Protein AF-A0A850AXQ3-F1 (afdb_monomer_lite)

Sequence (345 aa):
MIRFTFLHTGETAIAMLRENEAPETCRAITAALPVASVCHHASYSGSEGVVILPELVCVPPENATAEVRPGDVGYTWFAAGSAYGVVQAFSEICWFYDQDARPSMHEGPAPVSLFARFTGDTEAFFRRSRAMRRSGVTCLLAESASDERDAVVVPYYDPANEAPITAHEVVTGDGAVRLAPDAATGGCRLLRRRYPNGSWFLSGEVVGGGWTIGSADLALVEDGLAAVLSVGGTNELVVSFSHDGGATWSSARPTGLRGTKPSLLALGNGVVALAYDDESGLSFACGSSVTDLRPIHPFANATIHGLAHPILLSLGPNRLCCAAHAVGARTPDTLLIIPLPTGRA

Foldseek 3Di:
DKWKAQVQQGAIWDKDFPCVFCVVVLVQVQVLPFFKAKKFQDPPFPLKIKGWRPDADDDPATQWDQQDAAFWKFKDWDPQPRAPPRNHTTIMIMHGHHNSGGCADPVGGDITRRTIGTDDDCPRVSVVSVCSVVVGMGMMTMHDPPDDDFADFHWDDDPLDPDTHGAGWGQDPVRDIDDDDDPPDLAWHWDWDADPQGWIWTATFGDDDPDTQDRQKIWTDDPNWIKIWGQDPQQFIWIWIDPRSPPDIDPTDTLVDGATQKTWIDLPQQKIKIWGQDPQGIWIWIDSHSNGTDTDPQDPPDRDPAFPHWYWDDPHNFWIWIWTDRPPDPDDIDIDIGGHPPDDD

Secondary structure (DSSP, 8-state):
-EEEEETTT--EEEEEE-TTTSHHHHHHHHHH-SEEEEEEE-SSSSSEEEEE-SS------SSEES---TTEEEEEEE-TTSSTT--S-EEEEEEE-STT---EETTEE--EEEEEEEES--HHHHHHHHHHHHH-EEEEEEEE-SSS-PPPP--B--TTSSS-B----EE-TTS-EE-PPPSS----EEEEEE-TTS-EEEEEEEE-SS-EE-TT-EEEEETTEEEEEEE-TTSEEEEEEBSSSSSSBPPPEEEEEE-EEEEEEE-STT-EEEEEEETTEEEEEEESSTTS-EEE---TT-----EEEEEEEE-STTEEEEEEEETT-SS--EEEEEEPP----

pLDDT: mean 74.91, std 23.9, range [25.7, 98.88]

Structure (mmCIF, N/CA/C/O backbone):
data_AF-A0A850AXQ3-F1
#
_entry.id   AF-A0A850AXQ3-F1
#
loop_
_atom_site.group_PDB
_atom_site.id
_atom_site.type_symbol
_atom_site.label_atom_id
_atom_site.label_alt_id
_atom_site.label_comp_id
_atom_site.label_asym_id
_atom_site.label_entity_id
_atom_site.label_seq_id
_atom_site.pdbx_PDB_ins_code
_atom_site.Cartn_x
_atom_site.Cartn_y
_atom_site.Cartn_z
_atom_site.occupancy
_atom_site.B_iso_or_equiv
_atom_site.auth_seq_id
_atom_site.auth_comp_id
_atom_site.auth_asym_id
_atom_site.auth_atom_id
_atom_site.pdbx_PDB_model_num
ATOM 1 N N . MET A 1 1 ? -2.729 -14.534 -8.817 1.00 95.75 1 MET A N 1
ATOM 2 C CA . MET A 1 1 ? -3.469 -13.247 -8.794 1.00 95.75 1 MET A CA 1
ATOM 3 C C . MET A 1 1 ? -3.068 -12.494 -7.542 1.00 95.75 1 MET A C 1
ATOM 5 O O . MET A 1 1 ? -2.801 -13.153 -6.544 1.00 95.75 1 MET A O 1
ATOM 9 N N . ILE A 1 2 ? -3.051 -11.165 -7.576 1.00 97.38 2 ILE A N 1
ATOM 10 C CA . ILE A 1 2 ? -2.737 -10.326 -6.410 1.00 97.38 2 ILE A CA 1
ATOM 11 C C . ILE A 1 2 ? -3.956 -9.469 -6.074 1.00 97.38 2 ILE A C 1
ATOM 13 O O . ILE A 1 2 ? -4.546 -8.868 -6.972 1.00 97.38 2 ILE A O 1
ATOM 17 N N . ARG A 1 3 ? -4.334 -9.396 -4.798 1.00 97.69 3 ARG A N 1
ATOM 18 C CA . ARG A 1 3 ? -5.312 -8.433 -4.288 1.00 97.69 3 ARG A CA 1
ATOM 19 C C . ARG A 1 3 ? -4.578 -7.247 -3.687 1.00 97.69 3 ARG A C 1
ATOM 21 O O . ARG A 1 3 ? -3.703 -7.428 -2.851 1.00 97.69 3 ARG A O 1
ATOM 28 N N . PHE A 1 4 ? -4.979 -6.052 -4.093 1.00 98.12 4 PHE A N 1
ATOM 29 C CA . PHE A 1 4 ? -4.540 -4.792 -3.515 1.00 98.12 4 PHE A CA 1
ATOM 30 C C . PHE A 1 4 ? -5.685 -4.208 -2.697 1.00 98.12 4 PHE A C 1
ATOM 32 O O . PHE A 1 4 ? -6.800 -4.119 -3.206 1.00 98.12 4 PHE A O 1
ATOM 39 N N . THR A 1 5 ? -5.416 -3.807 -1.458 1.00 97.19 5 THR A N 1
ATOM 40 C CA . THR A 1 5 ? -6.412 -3.299 -0.508 1.00 97.19 5 THR A CA 1
ATOM 41 C C . THR A 1 5 ? -5.891 -2.039 0.164 1.00 97.19 5 THR A C 1
ATOM 43 O O . THR A 1 5 ? -4.858 -2.077 0.834 1.00 97.19 5 THR A O 1
ATOM 46 N N . PHE A 1 6 ? -6.614 -0.925 0.054 1.00 95.88 6 PHE A N 1
ATOM 47 C CA . PHE A 1 6 ? -6.345 0.238 0.899 1.00 95.88 6 PHE A CA 1
ATOM 48 C C . PHE A 1 6 ? -6.802 -0.058 2.321 1.00 95.88 6 PHE A C 1
ATOM 50 O O . PHE A 1 6 ? -7.995 -0.122 2.601 1.00 95.88 6 PHE A O 1
ATOM 57 N N . LEU A 1 7 ? -5.858 -0.227 3.240 1.00 90.62 7 LEU A N 1
ATOM 58 C CA . LEU A 1 7 ? -6.134 -0.762 4.576 1.00 90.62 7 LEU A CA 1
ATOM 59 C C . LEU A 1 7 ? -7.051 0.127 5.418 1.00 90.62 7 LEU A C 1
ATOM 61 O O . LEU A 1 7 ? -7.784 -0.360 6.273 1.00 90.62 7 LEU A O 1
ATOM 65 N N . HIS A 1 8 ? -7.023 1.439 5.183 1.00 85.62 8 HIS A N 1
ATOM 66 C CA . HIS A 1 8 ? -7.852 2.364 5.945 1.00 85.62 8 HIS A CA 1
ATOM 67 C C . HIS A 1 8 ? -9.326 2.334 5.521 1.00 85.62 8 HIS A C 1
ATOM 69 O O . HIS A 1 8 ? -10.209 2.468 6.365 1.00 85.62 8 HIS A O 1
ATOM 75 N N . THR A 1 9 ? -9.578 2.200 4.224 1.00 86.38 9 THR A N 1
ATOM 76 C CA . THR A 1 9 ? -10.884 2.466 3.610 1.00 86.38 9 THR A CA 1
ATOM 77 C C . THR A 1 9 ? -11.514 1.220 2.982 1.00 86.38 9 THR A C 1
ATOM 79 O O . THR A 1 9 ? -12.714 1.197 2.723 1.00 86.38 9 THR A O 1
ATOM 82 N N . GLY A 1 10 ? -10.740 0.146 2.825 1.00 91.94 10 GLY A N 1
ATOM 83 C CA . GLY A 1 10 ? -11.202 -1.171 2.406 1.00 91.94 10 GLY A CA 1
ATOM 84 C C . GLY A 1 10 ? -11.454 -1.320 0.908 1.00 91.94 10 GLY A C 1
ATOM 85 O O . GLY A 1 10 ? -11.879 -2.396 0.492 1.00 91.94 10 GLY A O 1
ATOM 86 N N . GLU A 1 11 ? -11.216 -0.301 0.073 1.00 97.00 11 GLU A N 1
ATOM 87 C CA . GLU A 1 11 ? -11.329 -0.471 -1.376 1.00 97.00 11 GLU A CA 1
ATOM 88 C C . GLU A 1 11 ? -10.260 -1.438 -1.877 1.00 97.00 11 GLU A C 1
ATOM 90 O O . GLU A 1 11 ? -9.085 -1.344 -1.508 1.00 97.00 11 GLU A O 1
ATOM 95 N N . THR A 1 12 ? -10.688 -2.351 -2.747 1.00 97.69 12 THR A N 1
ATOM 96 C CA . THR A 1 12 ? -9.850 -3.427 -3.267 1.00 97.69 12 THR A CA 1
ATOM 97 C C . THR A 1 12 ? -9.843 -3.463 -4.786 1.00 97.69 12 THR A C 1
ATOM 99 O O . THR A 1 12 ? -10.794 -3.018 -5.430 1.00 97.69 12 THR A O 1
ATOM 102 N N . ALA A 1 13 ? -8.772 -4.009 -5.353 1.00 98.06 13 ALA A N 1
ATOM 103 C CA . ALA A 1 13 ? -8.682 -4.370 -6.761 1.00 98.06 13 ALA A CA 1
ATOM 104 C C . ALA A 1 13 ? -7.868 -5.661 -6.932 1.00 98.06 13 ALA A C 1
ATOM 106 O O . ALA A 1 13 ? -6.960 -5.944 -6.148 1.00 98.06 13 ALA A O 1
ATOM 107 N N . ILE A 1 14 ? -8.192 -6.448 -7.960 1.00 98.00 14 ILE A N 1
ATOM 108 C CA . ILE A 1 14 ? -7.518 -7.718 -8.267 1.00 98.00 14 ILE A CA 1
ATOM 109 C C . ILE A 1 14 ? -6.680 -7.561 -9.528 1.00 98.00 14 ILE A C 1
ATOM 111 O O . ILE A 1 14 ? -7.198 -7.160 -10.571 1.00 98.00 14 ILE A O 1
ATOM 115 N N . ALA A 1 15 ? -5.402 -7.911 -9.444 1.00 98.38 15 ALA A N 1
ATOM 116 C CA . ALA A 1 15 ? -4.482 -7.941 -10.567 1.00 98.38 15 ALA A CA 1
ATOM 117 C C . ALA A 1 15 ? -4.156 -9.378 -10.998 1.00 98.38 15 ALA A C 1
ATOM 119 O O . ALA A 1 15 ? -3.794 -10.243 -10.190 1.00 98.38 15 ALA A O 1
ATOM 120 N N . MET A 1 16 ? -4.259 -9.621 -12.302 1.00 98.31 16 MET A N 1
ATOM 121 C CA . MET A 1 16 ? -3.806 -10.845 -12.953 1.00 98.31 16 MET A CA 1
ATOM 122 C C . MET A 1 16 ? -2.318 -10.729 -13.265 1.00 98.31 16 MET A C 1
ATOM 124 O O . MET A 1 16 ? -1.894 -9.743 -13.867 1.00 98.31 16 MET A O 1
ATOM 128 N N . LEU A 1 17 ? -1.542 -11.737 -12.867 1.00 98.44 17 LEU A N 1
ATOM 129 C CA . LEU A 1 17 ? -0.116 -11.821 -13.178 1.00 98.44 17 LEU A CA 1
ATOM 130 C C . LEU A 1 17 ? 0.086 -12.081 -14.676 1.00 98.44 17 LEU A C 1
ATOM 132 O O . LEU A 1 17 ? -0.670 -12.835 -15.290 1.00 98.44 17 LEU A O 1
ATOM 136 N N . ARG A 1 18 ? 1.127 -11.484 -15.252 1.00 98.38 18 ARG A N 1
ATOM 137 C CA . ARG A 1 18 ? 1.573 -11.687 -16.634 1.00 98.38 18 ARG A CA 1
ATOM 138 C C . ARG A 1 18 ? 2.752 -12.658 -16.663 1.00 98.38 18 ARG A C 1
ATOM 140 O O . ARG A 1 18 ? 3.831 -12.329 -17.143 1.00 98.38 18 ARG A O 1
ATOM 147 N N . GLU A 1 19 ? 2.539 -13.866 -16.150 1.00 98.12 19 GLU A N 1
ATOM 148 C CA . GLU A 1 19 ? 3.597 -14.874 -15.952 1.00 98.12 19 GLU A CA 1
ATOM 149 C C . GLU A 1 19 ? 4.316 -15.263 -17.254 1.00 98.12 19 GLU A C 1
ATOM 151 O O . GLU A 1 19 ? 5.478 -15.641 -17.225 1.00 98.12 19 GLU A O 1
ATOM 156 N N . ASN A 1 20 ? 3.655 -15.114 -18.406 1.00 98.38 20 ASN A N 1
ATOM 157 C CA . ASN A 1 20 ? 4.264 -15.359 -19.716 1.00 98.38 20 ASN A CA 1
ATOM 158 C C . ASN A 1 20 ? 5.153 -14.203 -20.211 1.00 98.38 20 ASN A C 1
ATOM 160 O O . ASN A 1 20 ? 5.987 -14.418 -21.085 1.00 98.38 20 ASN A O 1
ATOM 164 N N . GLU A 1 21 ? 4.942 -12.980 -19.716 1.00 98.56 21 GLU A N 1
ATOM 165 C CA . GLU A 1 21 ? 5.647 -11.771 -20.172 1.00 98.56 21 GLU A CA 1
ATOM 166 C C . GLU A 1 21 ? 6.772 -11.358 -19.212 1.00 98.56 21 GLU A C 1
ATOM 168 O O . GLU A 1 21 ? 7.796 -10.850 -19.663 1.00 98.56 21 GLU A O 1
ATOM 173 N N . ALA A 1 22 ? 6.588 -11.576 -17.905 1.00 98.62 22 ALA A N 1
ATOM 174 C CA . ALA A 1 22 ? 7.552 -11.229 -16.859 1.00 98.62 22 ALA A CA 1
ATOM 175 C C . ALA A 1 22 ? 7.626 -12.327 -15.773 1.00 98.62 22 ALA A C 1
ATOM 177 O O . ALA A 1 22 ? 7.220 -12.093 -14.627 1.00 98.62 22 ALA A O 1
ATOM 178 N N . PRO A 1 23 ? 8.049 -13.557 -16.127 1.00 98.56 23 PRO A N 1
ATOM 179 C CA . PRO A 1 23 ? 8.026 -14.712 -15.228 1.00 98.56 23 PRO A CA 1
ATOM 180 C C . PRO A 1 23 ? 8.879 -14.521 -13.972 1.00 98.56 23 PRO A C 1
ATOM 182 O O . PRO A 1 23 ? 8.423 -14.848 -12.873 1.00 98.56 23 PRO A O 1
ATOM 185 N N . GLU A 1 24 ? 10.092 -13.982 -14.100 1.00 98.56 24 GLU A N 1
ATOM 186 C CA . GLU A 1 24 ? 11.006 -13.820 -12.965 1.00 98.56 24 GLU A CA 1
ATOM 187 C C . GLU A 1 24 ? 10.508 -12.743 -12.001 1.00 98.56 24 GLU A C 1
ATOM 189 O O . GLU A 1 24 ? 10.540 -12.924 -10.782 1.00 98.56 24 GLU A O 1
ATOM 194 N N . THR A 1 25 ? 9.950 -11.665 -12.545 1.00 98.75 25 THR A N 1
ATOM 195 C CA . THR A 1 25 ? 9.312 -10.590 -11.788 1.00 98.75 25 THR A CA 1
ATOM 196 C C . THR A 1 25 ? 8.079 -11.113 -11.057 1.00 98.75 25 THR A C 1
ATOM 198 O O . THR A 1 25 ? 7.947 -10.906 -9.851 1.00 98.75 25 THR A O 1
ATOM 201 N N . CYS A 1 26 ? 7.200 -11.860 -11.738 1.00 98.62 26 CYS A N 1
ATOM 202 C CA . CYS A 1 26 ? 6.020 -12.466 -11.114 1.00 98.62 26 CYS A CA 1
ATOM 203 C C . CYS A 1 26 ? 6.407 -13.411 -9.972 1.00 98.62 26 CYS A C 1
ATOM 205 O O . CYS A 1 26 ? 5.803 -13.359 -8.897 1.00 98.62 26 CYS A O 1
ATOM 207 N N . ARG A 1 27 ? 7.426 -14.250 -10.187 1.00 98.31 27 ARG A N 1
ATOM 208 C CA . ARG A 1 27 ? 7.950 -15.191 -9.192 1.00 98.31 27 ARG A CA 1
ATOM 209 C C . ARG A 1 27 ? 8.501 -14.464 -7.968 1.00 98.31 27 ARG A C 1
ATOM 211 O O . ARG A 1 27 ? 8.139 -14.818 -6.848 1.00 98.31 27 ARG A O 1
ATOM 218 N N . ALA A 1 28 ? 9.335 -13.447 -8.173 1.00 98.38 28 ALA A N 1
ATOM 219 C CA . ALA A 1 28 ? 9.941 -12.679 -7.090 1.00 98.38 28 ALA A CA 1
ATOM 220 C C . ALA A 1 28 ? 8.904 -11.891 -6.283 1.00 98.38 28 ALA A C 1
ATOM 222 O O . ALA A 1 28 ? 8.914 -11.959 -5.057 1.00 98.38 28 ALA A O 1
ATOM 223 N N . ILE A 1 29 ? 7.970 -11.206 -6.953 1.00 98.19 29 ILE A N 1
ATOM 224 C CA . ILE A 1 29 ? 6.903 -10.477 -6.263 1.00 98.19 29 ILE A CA 1
ATOM 225 C C . ILE A 1 29 ? 6.010 -11.434 -5.490 1.00 98.19 29 ILE A C 1
ATOM 227 O O . ILE A 1 29 ? 5.765 -11.198 -4.316 1.00 98.19 29 ILE A O 1
ATOM 231 N N . THR A 1 30 ? 5.572 -12.538 -6.096 1.00 97.31 30 THR A N 1
ATOM 232 C CA . THR A 1 30 ? 4.719 -13.517 -5.404 1.00 97.31 30 THR A CA 1
ATOM 233 C C . THR A 1 30 ? 5.406 -14.092 -4.165 1.00 97.31 30 THR A C 1
ATOM 235 O O . THR A 1 30 ? 4.746 -14.274 -3.149 1.00 97.31 30 THR A O 1
ATOM 238 N N . ALA A 1 31 ? 6.721 -14.324 -4.221 1.00 96.44 31 ALA A N 1
ATOM 239 C CA . ALA A 1 31 ? 7.501 -14.784 -3.073 1.00 96.44 31 ALA A CA 1
ATOM 240 C C . ALA A 1 31 ? 7.645 -13.730 -1.960 1.00 96.44 31 ALA A C 1
ATOM 242 O O . ALA A 1 31 ? 7.844 -14.103 -0.809 1.00 96.44 31 ALA A O 1
ATOM 243 N N . ALA A 1 32 ? 7.544 -12.440 -2.293 1.00 96.31 32 ALA A N 1
ATOM 244 C CA . ALA A 1 32 ? 7.581 -11.345 -1.326 1.00 96.31 32 ALA A CA 1
ATOM 245 C C . ALA A 1 32 ? 6.214 -11.065 -0.675 1.00 96.31 32 ALA A C 1
ATOM 247 O O . ALA A 1 32 ? 6.153 -10.351 0.321 1.00 96.31 32 ALA A O 1
ATOM 248 N N . LEU A 1 33 ? 5.112 -11.585 -1.231 1.00 95.50 33 LEU A N 1
ATOM 249 C CA . LEU A 1 33 ? 3.774 -11.395 -0.668 1.00 95.50 33 LEU A CA 1
ATOM 250 C C . LEU A 1 33 ? 3.549 -12.272 0.582 1.00 95.50 33 LEU A C 1
ATOM 252 O O . LEU A 1 33 ? 4.050 -13.395 0.636 1.00 95.50 33 LEU A O 1
ATOM 256 N N . PRO A 1 34 ? 2.713 -11.821 1.539 1.00 96.00 34 PRO A N 1
ATOM 257 C CA . PRO A 1 34 ? 1.976 -10.554 1.547 1.00 96.00 34 PRO A CA 1
ATOM 258 C C . PRO A 1 34 ? 2.851 -9.352 1.935 1.00 96.00 34 PRO A C 1
ATOM 260 O O . PRO A 1 34 ? 3.748 -9.458 2.764 1.00 96.00 34 PRO A O 1
ATOM 263 N N . VAL A 1 35 ? 2.536 -8.183 1.376 1.00 93.88 35 VAL A N 1
ATOM 264 C CA . VAL A 1 35 ? 3.216 -6.918 1.679 1.00 93.88 35 VAL A CA 1
ATOM 265 C C . VAL A 1 35 ? 2.200 -5.887 2.127 1.00 93.88 35 VAL A C 1
ATOM 267 O O . VAL A 1 35 ? 1.319 -5.499 1.363 1.00 93.88 35 VAL A O 1
ATOM 270 N N . ALA A 1 36 ? 2.367 -5.392 3.347 1.00 92.00 36 ALA A N 1
ATOM 271 C CA . ALA A 1 36 ? 1.662 -4.225 3.840 1.00 92.00 36 ALA A CA 1
ATOM 272 C C . ALA A 1 36 ? 2.666 -3.103 4.106 1.00 92.00 36 ALA A C 1
ATOM 274 O O . ALA A 1 36 ? 3.628 -3.290 4.846 1.00 92.00 36 ALA A O 1
ATOM 275 N N . SER A 1 37 ? 2.469 -1.952 3.469 1.00 93.75 37 SER A N 1
ATOM 276 C CA . SER A 1 37 ? 3.398 -0.824 3.559 1.00 93.75 37 SER A CA 1
ATOM 277 C C . SER A 1 37 ? 2.685 0.492 3.249 1.00 93.75 37 SER A C 1
ATOM 279 O O . SER A 1 37 ? 1.514 0.524 2.844 1.00 93.75 37 SER A O 1
ATOM 281 N N . VAL A 1 38 ? 3.393 1.594 3.466 1.00 91.19 38 VAL A N 1
ATOM 282 C CA . VAL A 1 38 ? 2.946 2.912 3.027 1.00 91.19 38 VAL A CA 1
ATOM 283 C C . VAL A 1 38 ? 3.017 2.962 1.517 1.00 91.19 38 VAL A C 1
ATOM 285 O O . VAL A 1 38 ? 4.012 2.573 0.905 1.00 91.19 38 VAL A O 1
ATOM 288 N N . CYS A 1 39 ? 1.957 3.478 0.916 1.00 94.88 39 CYS A N 1
ATOM 289 C CA . CYS A 1 39 ? 1.956 3.824 -0.482 1.00 94.88 39 CYS A CA 1
ATOM 290 C C . CYS A 1 39 ? 1.855 5.334 -0.685 1.00 94.88 39 CYS A C 1
ATOM 292 O O . CYS A 1 39 ? 1.146 6.045 0.040 1.00 94.88 39 CYS A O 1
ATOM 294 N N . HIS A 1 40 ? 2.540 5.799 -1.720 1.00 95.00 40 HIS A N 1
ATOM 295 C CA . HIS A 1 40 ? 2.675 7.197 -2.089 1.00 95.00 40 HIS A CA 1
ATOM 296 C C . HIS A 1 40 ? 2.053 7.432 -3.459 1.00 95.00 40 HIS A C 1
ATOM 298 O O . HIS A 1 40 ? 1.953 6.527 -4.289 1.00 95.00 40 HIS A O 1
ATOM 304 N N . HIS A 1 41 ? 1.643 8.668 -3.705 1.00 96.94 41 HIS A N 1
ATOM 305 C CA . HIS A 1 41 ? 1.413 9.129 -5.064 1.00 96.94 41 HIS A CA 1
ATOM 306 C C . HIS A 1 41 ? 2.746 9.569 -5.684 1.00 96.94 41 HIS A C 1
ATOM 308 O O . HIS A 1 41 ? 3.443 10.392 -5.088 1.00 96.94 41 HIS A O 1
ATOM 314 N N . ALA A 1 42 ? 3.092 9.078 -6.876 1.00 95.31 42 ALA A N 1
ATOM 315 C CA . ALA A 1 42 ? 4.341 9.467 -7.530 1.00 95.31 42 ALA A CA 1
ATOM 316 C C . ALA A 1 42 ? 4.297 10.929 -8.004 1.00 95.31 42 ALA A C 1
ATOM 318 O O . ALA A 1 42 ? 3.324 11.375 -8.615 1.00 95.31 42 ALA A O 1
ATOM 319 N N . SER A 1 43 ? 5.358 11.695 -7.746 1.00 93.81 43 SER A N 1
ATOM 320 C CA . SER A 1 43 ? 5.399 13.127 -8.085 1.00 93.81 43 SER A CA 1
ATOM 321 C C . SER A 1 43 ? 5.674 13.399 -9.566 1.00 93.81 43 SER A C 1
ATOM 323 O O . SER A 1 43 ? 5.220 14.414 -10.091 1.00 93.81 43 SER A O 1
ATOM 325 N N . TYR A 1 44 ? 6.416 12.514 -10.237 1.00 95.12 44 TYR A N 1
ATOM 326 C CA . TYR A 1 44 ? 6.895 12.731 -11.608 1.00 95.12 44 TYR A CA 1
ATOM 327 C C . TYR A 1 44 ? 6.105 11.957 -12.669 1.00 95.12 44 TYR A C 1
ATOM 329 O O . TYR A 1 44 ? 6.121 12.342 -13.835 1.00 95.12 44 TYR A O 1
ATOM 337 N N . SER A 1 45 ? 5.388 10.903 -12.277 1.00 97.12 45 SER A N 1
ATOM 338 C CA . SER A 1 45 ? 4.826 9.930 -13.221 1.00 97.12 45 SER A CA 1
ATOM 339 C C . SER A 1 45 ? 3.339 10.102 -13.538 1.00 97.12 45 SER A C 1
ATOM 341 O O . SER A 1 45 ? 2.741 9.213 -14.141 1.00 97.12 45 SER A O 1
ATOM 343 N N . GLY A 1 46 ? 2.703 11.203 -13.128 1.00 96.56 46 GLY A N 1
ATOM 344 C CA . GLY A 1 46 ? 1.276 11.433 -13.389 1.00 96.56 46 GLY A CA 1
ATOM 345 C C . GLY A 1 46 ? 0.368 10.575 -12.502 1.00 96.56 46 GLY A C 1
ATOM 346 O O . GLY A 1 46 ? 0.415 10.687 -11.281 1.00 96.56 46 GLY A O 1
ATOM 347 N N . SER A 1 47 ? -0.537 9.779 -13.078 1.00 97.88 47 SER A N 1
ATOM 348 C CA . SER A 1 47 ? -1.481 8.927 -12.325 1.00 97.88 47 SER A CA 1
ATOM 349 C C . SER A 1 47 ? -0.879 7.590 -11.891 1.00 97.88 47 SER A C 1
ATOM 351 O O . SER A 1 47 ? -1.332 6.524 -12.318 1.00 97.88 47 SER A O 1
ATOM 353 N N . GLU A 1 48 ? 0.126 7.655 -11.020 1.00 98.31 48 GLU A N 1
ATOM 354 C CA . GLU A 1 48 ? 0.819 6.492 -10.462 1.00 98.31 48 GLU A CA 1
ATOM 355 C C . GLU A 1 48 ? 0.715 6.467 -8.930 1.00 98.31 48 GLU A C 1
ATOM 357 O O . GLU A 1 48 ? 0.957 7.468 -8.246 1.00 98.31 48 GLU A O 1
ATOM 362 N N . GLY A 1 49 ? 0.336 5.310 -8.391 1.00 97.88 49 GLY A N 1
ATOM 363 C CA . GLY A 1 49 ? 0.549 4.975 -6.987 1.00 97.88 49 GLY A CA 1
ATOM 364 C C . GLY A 1 49 ? 1.715 4.002 -6.860 1.00 97.88 49 GLY A C 1
ATOM 365 O O . GLY A 1 49 ? 1.895 3.154 -7.732 1.00 97.88 49 GLY A O 1
ATOM 366 N N . VAL A 1 50 ? 2.496 4.123 -5.790 1.00 97.69 50 VAL A N 1
ATOM 367 C CA . VAL A 1 50 ? 3.655 3.260 -5.522 1.00 97.69 50 VAL A CA 1
ATOM 368 C C . VAL A 1 50 ? 3.595 2.735 -4.101 1.00 97.69 50 VAL A C 1
ATOM 370 O O . VAL A 1 50 ? 3.211 3.468 -3.192 1.00 97.69 50 VAL A O 1
ATOM 373 N N . VAL A 1 51 ? 3.985 1.485 -3.892 1.00 97.25 51 VAL A N 1
ATOM 374 C CA . VAL A 1 51 ? 4.246 0.915 -2.570 1.00 97.25 51 VAL A CA 1
ATOM 375 C C . VAL A 1 51 ? 5.687 0.421 -2.532 1.00 97.25 51 VAL A C 1
ATOM 377 O O . VAL A 1 51 ? 6.090 -0.404 -3.354 1.00 97.25 51 VAL A O 1
ATOM 380 N N . ILE A 1 52 ? 6.464 0.940 -1.583 1.00 96.00 52 ILE A N 1
ATOM 381 C CA . ILE A 1 52 ? 7.846 0.506 -1.371 1.00 96.00 52 ILE A CA 1
ATOM 382 C C . ILE A 1 52 ? 7.811 -0.812 -0.600 1.00 96.00 52 ILE A C 1
ATOM 384 O O . ILE A 1 52 ? 7.139 -0.925 0.434 1.00 96.00 52 ILE A O 1
ATOM 388 N N . LEU A 1 53 ? 8.519 -1.812 -1.121 1.00 95.94 53 LEU A N 1
ATOM 389 C CA . LEU A 1 53 ? 8.632 -3.117 -0.487 1.00 95.94 53 LEU A CA 1
ATOM 390 C C . LEU A 1 53 ? 9.524 -3.020 0.761 1.00 95.94 53 LEU A C 1
ATOM 392 O O . LEU A 1 53 ? 10.555 -2.348 0.716 1.00 95.94 53 LEU A O 1
ATOM 396 N N . PRO A 1 54 ? 9.155 -3.690 1.868 1.00 91.06 54 PRO A N 1
ATOM 397 C CA . PRO A 1 54 ? 9.942 -3.660 3.101 1.00 91.06 54 PRO A CA 1
ATOM 398 C C . PRO A 1 54 ? 11.294 -4.365 2.942 1.00 91.06 54 PRO A C 1
ATOM 400 O O . PRO A 1 54 ? 12.274 -3.976 3.573 1.00 91.06 54 PRO A O 1
ATOM 403 N N . GLU A 1 55 ? 11.349 -5.385 2.087 1.00 94.12 55 GLU A N 1
ATOM 404 C CA . GLU A 1 55 ? 12.578 -6.070 1.709 1.00 94.12 55 GLU A CA 1
ATOM 405 C C . GLU A 1 55 ? 12.978 -5.670 0.291 1.00 94.12 55 GLU A C 1
ATOM 407 O O . GLU A 1 55 ? 12.135 -5.571 -0.605 1.00 94.12 55 GLU A O 1
ATOM 412 N N . LEU A 1 56 ? 14.280 -5.448 0.090 1.00 97.44 56 LEU A N 1
ATOM 413 C CA . LEU A 1 56 ? 14.828 -5.147 -1.224 1.00 97.44 56 LEU A CA 1
ATOM 414 C C . LEU A 1 56 ? 14.747 -6.393 -2.108 1.00 97.44 56 LEU A C 1
ATOM 416 O O . LEU A 1 56 ? 15.485 -7.361 -1.918 1.00 97.44 56 LEU A O 1
ATOM 420 N N . VAL A 1 57 ? 13.891 -6.327 -3.118 1.00 98.00 57 VAL A N 1
ATOM 421 C CA . VAL A 1 57 ? 13.825 -7.308 -4.194 1.00 98.00 57 VAL A CA 1
ATOM 422 C C . VAL A 1 57 ? 14.672 -6.778 -5.354 1.00 98.00 57 VAL A C 1
ATOM 424 O O . VAL A 1 57 ? 14.587 -5.611 -5.725 1.00 98.00 57 VAL A O 1
ATOM 427 N N . CYS A 1 58 ? 15.530 -7.619 -5.932 1.00 98.19 58 CYS A N 1
ATOM 428 C CA . CYS A 1 58 ? 16.385 -7.249 -7.063 1.00 98.19 58 CYS A CA 1
ATOM 429 C C . CYS A 1 58 ? 16.174 -8.249 -8.198 1.00 98.19 58 CYS A C 1
ATOM 431 O O . CYS A 1 58 ? 16.663 -9.376 -8.136 1.00 98.19 58 CYS A O 1
ATOM 433 N N . VAL A 1 59 ? 15.465 -7.829 -9.245 1.00 97.88 59 VAL A N 1
ATOM 434 C CA . VAL A 1 59 ? 15.218 -8.637 -10.448 1.00 97.88 59 VAL A CA 1
ATOM 435 C C . VAL A 1 59 ? 15.621 -7.807 -11.667 1.00 97.88 59 VAL A C 1
ATOM 437 O O . VAL A 1 59 ? 15.382 -6.595 -11.669 1.00 97.88 59 VAL A O 1
ATOM 440 N N . PRO A 1 60 ? 16.268 -8.401 -12.686 1.00 98.00 60 PRO A N 1
ATOM 441 C CA . PRO A 1 60 ? 16.489 -7.720 -13.956 1.00 98.00 60 PRO A CA 1
ATOM 442 C C . PRO A 1 60 ? 15.163 -7.245 -14.579 1.00 98.00 60 PRO A C 1
ATOM 444 O O . PRO A 1 60 ? 14.149 -7.915 -14.397 1.00 98.00 60 PRO A O 1
ATOM 447 N N . PRO A 1 61 ? 15.148 -6.134 -15.334 1.00 98.12 61 PRO A N 1
ATOM 448 C CA . PRO A 1 61 ? 13.927 -5.678 -15.990 1.00 98.12 61 PRO A CA 1
ATOM 449 C C . PRO A 1 61 ? 13.366 -6.714 -16.983 1.00 98.12 61 PRO A C 1
ATOM 451 O O . PRO A 1 61 ? 14.089 -7.182 -17.864 1.00 98.12 61 PRO A O 1
ATOM 454 N N . GLU A 1 62 ? 12.070 -7.014 -16.889 1.00 98.38 62 GLU A N 1
ATOM 455 C CA . GLU A 1 62 ? 11.320 -7.886 -17.808 1.00 98.38 62 GLU A CA 1
ATOM 456 C C . GLU A 1 62 ? 10.059 -7.170 -18.289 1.00 98.38 62 GLU A C 1
ATOM 458 O O . GLU A 1 62 ? 9.378 -6.527 -17.496 1.00 98.38 62 GLU A O 1
ATOM 463 N N . ASN A 1 63 ? 9.716 -7.270 -19.579 1.00 98.44 63 ASN A N 1
ATOM 464 C CA . ASN A 1 63 ? 8.568 -6.538 -20.143 1.00 98.44 63 ASN A CA 1
ATOM 465 C C . ASN A 1 63 ? 8.590 -5.037 -19.772 1.00 98.44 63 ASN A C 1
ATOM 467 O O . ASN A 1 63 ? 7.569 -4.439 -19.418 1.00 98.44 63 ASN A O 1
ATOM 471 N N . ALA A 1 64 ? 9.795 -4.456 -19.757 1.00 98.56 64 ALA A N 1
ATOM 472 C CA . ALA A 1 64 ? 10.028 -3.139 -19.196 1.00 98.56 64 ALA A CA 1
ATOM 473 C C . ALA A 1 64 ? 9.645 -2.031 -20.180 1.00 98.56 64 ALA A C 1
ATOM 475 O O . ALA A 1 64 ? 10.106 -2.010 -21.323 1.00 98.56 64 ALA A O 1
ATOM 476 N N . THR A 1 65 ? 8.823 -1.085 -19.733 1.00 98.69 65 THR A N 1
ATOM 477 C CA . THR A 1 65 ? 8.382 0.055 -20.545 1.00 98.69 65 THR A CA 1
ATOM 478 C C . THR A 1 65 ? 8.060 1.260 -19.667 1.00 98.69 65 THR A C 1
ATOM 480 O O . THR A 1 65 ? 7.697 1.111 -18.503 1.00 98.69 65 THR A O 1
ATOM 483 N N . ALA A 1 66 ? 8.191 2.462 -20.227 1.00 98.50 66 ALA A N 1
ATOM 484 C CA . ALA A 1 66 ? 7.634 3.683 -19.640 1.00 98.50 66 ALA A CA 1
ATOM 485 C C . ALA A 1 66 ? 6.265 4.046 -20.251 1.00 98.50 66 ALA A C 1
ATOM 487 O O . ALA A 1 66 ? 5.578 4.933 -19.759 1.00 98.50 66 ALA A O 1
ATOM 488 N N . GLU A 1 67 ? 5.857 3.368 -21.326 1.00 98.44 67 GLU A N 1
ATOM 489 C CA . GLU A 1 67 ? 4.563 3.558 -21.983 1.00 98.44 67 GLU A CA 1
ATOM 490 C C . GLU A 1 67 ? 3.535 2.614 -21.349 1.00 98.44 67 GLU A C 1
ATOM 492 O O . GLU A 1 67 ? 3.422 1.445 -21.731 1.00 98.44 67 GLU A O 1
ATOM 497 N N . VAL A 1 68 ? 2.818 3.121 -20.348 1.00 98.62 68 VAL A N 1
ATOM 498 C CA . VAL A 1 68 ? 1.861 2.361 -19.533 1.00 98.62 68 VAL A CA 1
ATOM 499 C C . VAL A 1 68 ? 0.418 2.710 -19.888 1.00 98.62 68 VAL A C 1
ATOM 501 O O . VAL A 1 68 ? 0.139 3.704 -20.561 1.00 98.62 68 VAL A O 1
ATOM 504 N N . ARG A 1 69 ? -0.534 1.881 -19.456 1.00 98.56 69 ARG A N 1
ATOM 505 C CA . ARG A 1 69 ? -1.973 2.134 -19.612 1.00 98.56 69 ARG A CA 1
ATOM 506 C C . ARG A 1 69 ? -2.683 2.044 -18.263 1.00 98.56 69 ARG A C 1
ATOM 508 O O . ARG A 1 69 ? -2.228 1.304 -17.391 1.00 98.56 69 ARG A O 1
ATOM 515 N N . PRO A 1 70 ? -3.862 2.679 -18.110 1.00 98.62 70 PRO A N 1
ATOM 516 C CA . PRO A 1 70 ? -4.712 2.441 -16.951 1.00 98.62 70 PRO A CA 1
ATOM 517 C C . PRO A 1 70 ? -4.930 0.941 -16.722 1.00 98.62 70 PRO A C 1
ATOM 519 O O . PRO A 1 70 ? -5.241 0.189 -17.659 1.00 98.62 70 PRO A O 1
ATOM 522 N N . GLY A 1 71 ? -4.750 0.518 -15.476 1.00 98.62 71 GLY A N 1
ATOM 523 C CA . GLY A 1 71 ? -4.822 -0.870 -15.043 1.00 98.62 71 GLY A CA 1
ATOM 524 C C . GLY A 1 71 ? -3.503 -1.631 -15.071 1.00 98.62 71 GLY A C 1
ATOM 525 O O . GLY A 1 71 ? -3.470 -2.724 -14.517 1.00 98.62 71 GLY A O 1
ATOM 526 N N . ASP A 1 72 ? -2.435 -1.114 -15.676 1.00 98.88 72 ASP A N 1
ATOM 527 C CA . ASP A 1 72 ? -1.132 -1.777 -15.598 1.00 98.88 72 ASP A CA 1
ATOM 528 C C . ASP A 1 72 ? -0.541 -1.692 -14.183 1.00 98.88 72 ASP A C 1
ATOM 530 O O . ASP A 1 72 ? -0.754 -0.719 -13.452 1.00 98.88 72 ASP A O 1
ATOM 534 N N . VAL A 1 73 ? 0.187 -2.744 -13.807 1.00 98.88 73 VAL A N 1
ATOM 535 C CA . VAL A 1 73 ? 0.911 -2.859 -12.540 1.00 98.88 73 VAL A CA 1
ATOM 536 C C . VAL A 1 73 ? 2.367 -3.185 -12.865 1.00 98.88 73 VAL A C 1
ATOM 538 O O . VAL A 1 73 ? 2.660 -4.167 -13.559 1.00 98.88 73 VAL A O 1
ATOM 541 N N . GLY A 1 74 ? 3.258 -2.316 -12.405 1.00 98.75 74 GLY A N 1
ATOM 542 C CA . GLY A 1 74 ? 4.683 -2.339 -12.689 1.00 98.75 74 GLY A CA 1
ATOM 543 C C . GLY A 1 74 ? 5.519 -2.665 -11.458 1.00 98.75 74 GLY A C 1
ATOM 544 O O . GLY A 1 74 ? 5.074 -2.534 -10.319 1.00 98.75 74 GLY A O 1
ATOM 545 N N . TYR A 1 75 ? 6.747 -3.092 -11.711 1.00 98.81 75 TYR A N 1
ATOM 546 C CA . TYR A 1 75 ? 7.771 -3.304 -10.701 1.00 98.81 75 TYR A CA 1
ATOM 547 C C . TYR A 1 75 ? 9.084 -2.665 -11.143 1.00 98.81 75 TYR A C 1
ATOM 549 O O . TYR A 1 75 ? 9.487 -2.792 -12.304 1.00 98.81 75 TYR A O 1
ATOM 557 N N . THR A 1 76 ? 9.779 -2.026 -10.211 1.00 98.50 76 THR A N 1
ATOM 558 C CA . THR A 1 76 ? 11.151 -1.568 -10.421 1.00 98.50 76 THR A CA 1
ATOM 559 C C . THR A 1 76 ? 11.938 -1.603 -9.117 1.00 98.50 76 THR A C 1
ATOM 561 O O . THR A 1 76 ? 11.379 -1.729 -8.025 1.00 98.50 76 THR A O 1
ATOM 564 N N . TRP A 1 77 ? 13.256 -1.507 -9.233 1.00 98.25 77 TRP A N 1
ATOM 565 C CA . TRP A 1 77 ? 14.140 -1.304 -8.099 1.00 98.25 77 TRP A CA 1
ATOM 566 C C . TRP A 1 77 ? 15.260 -0.348 -8.483 1.00 98.25 77 TRP A C 1
ATOM 568 O O . TRP A 1 77 ? 15.693 -0.288 -9.637 1.00 98.25 77 TRP A O 1
ATOM 578 N N . PHE A 1 78 ? 15.737 0.392 -7.494 1.00 97.38 78 PHE A N 1
ATOM 579 C CA . PHE A 1 78 ? 16.790 1.376 -7.653 1.00 97.38 78 PHE A CA 1
ATOM 580 C C . PHE A 1 78 ? 17.950 1.026 -6.732 1.00 97.38 78 PHE A C 1
ATOM 582 O O . PHE A 1 78 ? 17.767 0.756 -5.545 1.00 97.38 78 PHE A O 1
ATOM 589 N N . ALA A 1 79 ? 19.168 1.054 -7.270 1.00 97.56 79 ALA A N 1
ATOM 590 C CA . ALA A 1 79 ? 20.371 0.966 -6.453 1.00 97.56 79 ALA A CA 1
ATOM 591 C C . ALA A 1 79 ? 20.619 2.301 -5.734 1.00 97.56 79 ALA A C 1
ATOM 593 O O . ALA A 1 79 ? 20.288 3.368 -6.256 1.00 97.56 79 ALA A O 1
ATOM 594 N N . ALA A 1 80 ? 21.263 2.263 -4.567 1.00 97.00 80 ALA A N 1
ATOM 595 C CA . ALA A 1 80 ? 21.708 3.477 -3.888 1.00 97.00 80 ALA A CA 1
ATOM 596 C C . ALA A 1 80 ? 22.596 4.324 -4.822 1.00 97.0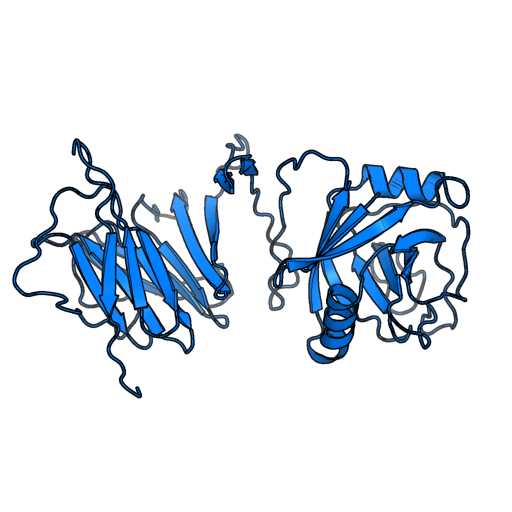0 80 ALA A C 1
ATOM 598 O O . ALA A 1 80 ? 23.547 3.815 -5.417 1.00 97.00 80 ALA A O 1
ATOM 599 N N . GLY A 1 81 ? 22.268 5.606 -4.970 1.00 96.12 81 GLY A N 1
ATOM 600 C CA . GLY A 1 81 ? 22.962 6.545 -5.853 1.00 96.12 81 GLY A CA 1
ATOM 601 C C . GLY A 1 81 ? 22.653 6.393 -7.345 1.00 96.12 81 GLY A C 1
ATOM 602 O O . GLY A 1 81 ? 23.316 7.039 -8.152 1.00 96.12 81 GLY A O 1
ATOM 603 N N . SER A 1 82 ? 21.682 5.559 -7.737 1.00 94.81 82 SER A N 1
ATOM 604 C CA . SER A 1 82 ? 21.355 5.347 -9.159 1.00 94.81 82 SER A CA 1
ATOM 605 C C . SER A 1 82 ? 20.589 6.501 -9.816 1.00 94.81 82 SER A C 1
ATOM 607 O O . SER A 1 82 ? 20.648 6.634 -11.036 1.00 94.81 82 SER A O 1
ATOM 609 N N . ALA A 1 83 ? 19.905 7.335 -9.029 1.00 92.56 83 ALA A N 1
ATOM 610 C CA . ALA A 1 83 ? 19.172 8.510 -9.498 1.00 92.56 83 ALA A CA 1
ATOM 611 C C . ALA A 1 83 ? 19.126 9.605 -8.420 1.00 92.56 83 ALA A C 1
ATOM 613 O O . ALA A 1 83 ? 19.422 9.353 -7.242 1.00 92.56 83 ALA A O 1
ATOM 614 N N . TYR A 1 84 ? 18.742 10.824 -8.805 1.00 91.12 84 TYR A N 1
ATOM 615 C CA . TYR A 1 84 ? 18.567 11.924 -7.855 1.00 91.12 84 TYR A CA 1
ATOM 616 C C . TYR A 1 84 ? 17.560 11.561 -6.747 1.00 91.12 84 TYR A C 1
ATOM 618 O O . TYR A 1 84 ? 16.431 11.162 -7.015 1.00 91.12 84 TYR A O 1
ATOM 626 N N . GLY A 1 85 ? 17.972 11.715 -5.484 1.00 90.50 85 GLY A N 1
ATOM 627 C CA . GLY A 1 85 ? 17.146 11.412 -4.308 1.00 90.50 85 GLY A CA 1
ATOM 628 C C . GLY A 1 85 ? 17.178 9.950 -3.844 1.00 90.50 85 GLY A C 1
ATOM 629 O O . GLY A 1 85 ? 16.713 9.662 -2.743 1.00 90.50 85 GLY A O 1
ATOM 630 N N . VAL A 1 86 ? 17.784 9.033 -4.605 1.00 93.81 86 VAL A N 1
ATOM 631 C CA . VAL A 1 86 ? 17.911 7.620 -4.213 1.00 93.81 86 VAL A CA 1
ATOM 632 C C . VAL A 1 86 ? 19.136 7.433 -3.314 1.00 93.81 86 VAL A C 1
ATOM 634 O O . VAL A 1 86 ? 20.216 7.068 -3.771 1.00 93.81 86 VAL A O 1
ATOM 637 N N . VAL A 1 87 ? 18.994 7.715 -2.018 1.00 95.50 87 VAL A N 1
ATOM 638 C CA . VAL A 1 87 ? 20.097 7.582 -1.040 1.00 95.50 87 VAL A CA 1
ATOM 639 C C . VAL A 1 87 ? 20.330 6.123 -0.638 1.00 95.50 87 VAL A C 1
ATOM 641 O O . VAL A 1 87 ? 21.468 5.706 -0.429 1.00 95.50 87 VAL A O 1
ATOM 644 N N . GLN A 1 88 ? 19.259 5.338 -0.554 1.00 96.31 88 GLN A N 1
ATOM 645 C CA . GLN A 1 88 ? 19.287 3.914 -0.229 1.00 96.31 88 GLN A CA 1
ATOM 646 C C . GLN A 1 88 ? 18.668 3.116 -1.371 1.00 96.31 88 GLN A C 1
ATOM 648 O O . GLN A 1 88 ? 17.852 3.640 -2.126 1.00 96.31 88 GLN A O 1
ATOM 653 N N . ALA A 1 89 ? 19.080 1.856 -1.505 1.00 97.56 89 ALA A N 1
ATOM 654 C CA . ALA A 1 89 ? 18.456 0.965 -2.466 1.00 97.56 89 ALA A CA 1
ATOM 655 C C . ALA A 1 89 ? 17.046 0.599 -1.992 1.00 97.56 89 ALA A C 1
ATOM 657 O O . ALA A 1 89 ? 16.850 0.319 -0.810 1.00 97.56 89 ALA A O 1
ATOM 658 N N . PHE A 1 90 ? 16.089 0.577 -2.911 1.00 97.38 90 PHE A N 1
ATOM 659 C CA . PHE A 1 90 ? 14.721 0.154 -2.631 1.00 97.38 90 PHE A CA 1
ATOM 660 C C . PHE A 1 90 ? 14.101 -0.493 -3.867 1.00 97.38 90 PHE A C 1
ATOM 662 O O . PHE A 1 90 ? 14.578 -0.321 -4.990 1.00 97.38 90 PHE A O 1
ATOM 669 N N . SER A 1 91 ? 13.024 -1.234 -3.646 1.00 98.25 91 SER A N 1
ATOM 670 C CA . SER A 1 91 ? 12.193 -1.823 -4.692 1.00 98.25 91 SER A CA 1
ATOM 671 C C . SER A 1 91 ? 10.741 -1.457 -4.454 1.00 98.25 91 SER A C 1
ATOM 673 O O . SER A 1 91 ? 10.317 -1.336 -3.304 1.00 98.25 91 SER A O 1
ATOM 675 N N . GLU A 1 92 ? 9.974 -1.297 -5.522 1.00 97.94 92 GLU A N 1
ATOM 676 C CA . GLU A 1 92 ? 8.590 -0.847 -5.436 1.00 97.94 92 GLU A CA 1
ATOM 677 C C . GLU A 1 92 ? 7.678 -1.584 -6.413 1.00 97.94 92 GLU A C 1
ATOM 679 O O . GLU A 1 92 ? 8.080 -1.985 -7.509 1.00 97.94 92 GLU A O 1
ATOM 684 N N . ILE A 1 93 ? 6.423 -1.742 -5.995 1.00 98.62 93 ILE A N 1
ATOM 685 C CA . ILE A 1 93 ? 5.313 -2.081 -6.882 1.00 98.62 93 ILE A CA 1
ATOM 686 C C . ILE A 1 93 ? 4.571 -0.782 -7.174 1.00 98.62 93 ILE A C 1
ATOM 688 O O . ILE A 1 93 ? 4.174 -0.071 -6.250 1.00 98.62 93 ILE A O 1
ATOM 692 N N . CYS A 1 94 ? 4.334 -0.497 -8.446 1.00 98.44 94 CYS A N 1
ATOM 693 C CA . CYS A 1 94 ? 3.571 0.661 -8.878 1.00 98.44 94 CYS A CA 1
ATOM 694 C C . CYS A 1 94 ? 2.330 0.260 -9.674 1.00 98.44 94 CYS A C 1
ATOM 696 O O . CYS A 1 94 ? 2.246 -0.831 -10.243 1.00 98.44 94 CYS A O 1
ATOM 698 N N . TRP A 1 95 ? 1.329 1.133 -9.698 1.00 98.69 95 TRP A N 1
ATOM 699 C CA . TRP A 1 95 ? 0.125 0.932 -10.494 1.00 98.69 95 TRP A CA 1
ATOM 700 C C . TRP A 1 95 ? -0.369 2.222 -11.127 1.00 98.69 95 TRP A C 1
ATOM 702 O O . TRP A 1 95 ? -0.278 3.308 -10.550 1.00 98.69 95 TRP A O 1
ATOM 712 N N . PHE A 1 96 ? -0.969 2.071 -12.303 1.00 98.69 96 PHE A N 1
ATOM 713 C CA . PHE A 1 96 ? -1.370 3.184 -13.153 1.00 98.69 96 PHE A CA 1
ATOM 714 C C . PHE A 1 96 ? -2.886 3.243 -13.256 1.00 98.69 96 PHE A C 1
ATOM 716 O O . PHE A 1 96 ? -3.527 2.279 -13.678 1.00 98.69 96 PHE A O 1
ATOM 723 N N . TYR A 1 97 ? -3.481 4.362 -12.851 1.00 98.38 97 TYR A N 1
ATOM 724 C CA . TYR A 1 97 ? -4.937 4.464 -12.677 1.00 98.38 97 TYR A CA 1
ATOM 725 C C . TYR A 1 97 ? -5.615 5.497 -13.591 1.00 98.38 97 TYR A C 1
ATOM 727 O O . TYR A 1 97 ? -6.837 5.651 -13.527 1.00 98.38 97 TYR A O 1
ATOM 735 N N . ASP A 1 98 ? -4.856 6.185 -14.449 1.00 98.19 98 ASP A N 1
ATOM 736 C CA . ASP A 1 98 ? -5.381 7.116 -15.457 1.00 98.19 98 ASP A CA 1
ATOM 737 C C . ASP A 1 98 ? -4.423 7.260 -16.661 1.00 98.19 98 ASP A C 1
ATOM 739 O O . ASP A 1 98 ? -3.333 6.684 -16.672 1.00 98.19 98 ASP A O 1
ATOM 743 N N . GLN A 1 99 ? -4.861 7.958 -17.711 1.00 97.62 99 GLN A N 1
ATOM 744 C CA . GLN A 1 99 ? -4.192 8.021 -19.022 1.00 97.62 99 GLN A CA 1
ATOM 745 C C . GLN A 1 99 ? -2.951 8.921 -19.065 1.00 97.62 99 GLN A C 1
ATOM 747 O O . GLN A 1 99 ? -2.153 8.806 -19.989 1.00 97.62 99 GLN A O 1
ATOM 752 N N . ASP A 1 100 ? -2.794 9.826 -18.099 1.00 97.50 100 ASP A N 1
ATOM 753 C CA . ASP A 1 100 ? -1.639 10.726 -17.973 1.00 97.50 100 ASP A CA 1
ATOM 754 C C . ASP A 1 100 ? -0.425 10.052 -17.316 1.00 97.50 100 ASP A C 1
ATOM 756 O O . ASP A 1 100 ? 0.608 10.695 -17.136 1.00 97.50 100 ASP A O 1
ATOM 760 N N . ALA A 1 101 ? -0.543 8.780 -16.923 1.00 98.19 101 ALA A N 1
ATOM 761 C CA . ALA A 1 101 ? 0.535 8.056 -16.278 1.00 98.19 101 ALA A CA 1
ATOM 762 C C . ALA A 1 101 ? 1.688 7.743 -17.243 1.00 98.19 101 ALA A C 1
ATOM 764 O O . ALA A 1 101 ? 1.487 7.156 -18.307 1.00 98.19 101 ALA A O 1
ATOM 765 N N . ARG A 1 102 ? 2.910 8.088 -16.832 1.00 98.38 102 ARG A N 1
ATOM 766 C CA . ARG A 1 102 ? 4.154 7.715 -17.511 1.00 98.38 102 ARG A CA 1
ATOM 767 C C . ARG A 1 102 ? 5.289 7.639 -16.487 1.00 98.38 102 ARG A C 1
ATOM 769 O O . ARG A 1 102 ? 5.806 8.699 -16.128 1.00 98.38 102 ARG A O 1
ATOM 776 N N . PRO A 1 103 ? 5.687 6.439 -16.027 1.00 98.19 103 PRO A N 1
ATOM 777 C CA . PRO A 1 103 ? 6.827 6.241 -15.135 1.00 98.19 103 PRO A CA 1
ATOM 778 C C . PRO A 1 103 ? 8.010 7.120 -15.510 1.00 98.19 103 PRO A C 1
ATOM 780 O O . PRO A 1 103 ? 8.529 7.031 -16.627 1.00 98.19 103 PRO A O 1
ATOM 783 N N . SER A 1 104 ? 8.379 8.025 -14.610 1.00 97.56 104 SER A N 1
ATOM 784 C CA . SER A 1 104 ? 9.404 9.031 -14.863 1.00 97.56 104 SER A CA 1
ATOM 785 C C . SER A 1 104 ? 10.151 9.378 -13.585 1.00 97.56 104 SER A C 1
ATOM 787 O O . SER A 1 104 ? 9.576 9.433 -12.503 1.00 97.56 104 SER A O 1
ATOM 789 N N . MET A 1 105 ? 11.432 9.677 -13.743 1.00 95.75 105 MET A N 1
ATOM 790 C CA . MET A 1 105 ? 12.283 10.293 -12.730 1.00 95.75 105 MET A CA 1
ATOM 791 C C . MET A 1 105 ? 12.680 11.697 -13.199 1.00 95.75 105 MET A C 1
ATOM 793 O O . MET A 1 105 ? 12.256 12.155 -14.266 1.00 95.75 105 MET A O 1
ATOM 797 N N . HIS A 1 106 ? 13.504 12.400 -12.421 1.00 93.56 106 HIS A N 1
ATOM 798 C CA . HIS A 1 106 ? 14.004 13.721 -12.813 1.00 93.56 106 HIS A CA 1
ATOM 799 C C . HIS A 1 106 ? 14.771 13.683 -14.149 1.00 93.56 106 HIS A C 1
ATOM 801 O O . HIS A 1 106 ? 14.744 14.640 -14.922 1.00 93.56 106 HIS A O 1
ATOM 807 N N . GLU A 1 107 ? 15.415 12.557 -14.437 1.00 94.06 107 GLU A N 1
ATOM 808 C CA . GLU A 1 107 ? 16.235 12.305 -15.618 1.00 94.06 107 GLU A CA 1
ATOM 809 C C . GLU A 1 107 ? 15.412 11.953 -16.874 1.00 94.06 107 GLU A C 1
ATOM 811 O O . GLU A 1 107 ? 15.963 11.908 -17.976 1.00 94.06 107 GLU A O 1
ATOM 816 N N . GLY A 1 108 ? 14.100 11.732 -16.738 1.00 96.19 108 GLY A N 1
ATOM 817 C CA . GLY A 1 108 ? 13.196 11.390 -17.837 1.00 96.19 108 GLY A CA 1
ATOM 818 C C . GLY A 1 108 ? 12.413 10.093 -17.605 1.00 96.19 108 GLY A C 1
ATOM 819 O O . GLY A 1 108 ? 12.298 9.636 -16.467 1.00 96.19 108 GLY A O 1
ATOM 820 N N . PRO A 1 109 ? 11.841 9.501 -18.672 1.00 97.75 109 PRO A N 1
ATOM 821 C CA . PRO A 1 109 ? 11.067 8.267 -18.571 1.00 97.75 109 PRO A CA 1
ATOM 822 C C . PRO A 1 109 ? 11.879 7.127 -17.940 1.00 97.75 109 PRO A C 1
ATOM 824 O O . PRO A 1 109 ? 13.007 6.862 -18.359 1.00 97.75 109 PRO A O 1
ATOM 827 N N . ALA A 1 110 ? 11.288 6.440 -16.966 1.00 97.62 110 ALA A N 1
ATOM 828 C CA . ALA A 1 110 ? 11.908 5.373 -16.188 1.00 97.62 110 ALA A CA 1
ATOM 829 C C . ALA A 1 110 ? 11.143 4.057 -16.418 1.00 97.62 110 ALA A C 1
ATOM 831 O O . ALA A 1 110 ? 10.053 3.891 -15.878 1.00 97.62 110 ALA A O 1
ATOM 832 N N . PRO A 1 111 ? 11.656 3.125 -17.243 1.00 98.25 111 PRO A N 1
ATOM 833 C CA . PRO A 1 111 ? 10.945 1.887 -17.542 1.00 98.25 111 PRO A CA 1
ATOM 834 C C . PRO A 1 111 ? 10.701 1.031 -16.296 1.00 98.25 111 PRO A C 1
ATOM 836 O O . PRO A 1 111 ? 11.613 0.823 -15.499 1.00 98.25 111 PRO A O 1
ATOM 839 N N . VAL A 1 112 ? 9.496 0.472 -16.182 1.00 98.69 112 VAL A N 1
ATOM 840 C CA . VAL A 1 112 ? 9.117 -0.484 -15.129 1.00 98.69 112 VAL A CA 1
ATOM 841 C C . VAL A 1 112 ? 8.714 -1.815 -15.752 1.00 98.69 112 VAL A C 1
ATOM 843 O O . VAL A 1 112 ? 8.168 -1.845 -16.856 1.00 98.69 112 VAL A O 1
ATOM 846 N N . SER A 1 113 ? 8.963 -2.916 -15.049 1.00 98.81 113 SER A N 1
ATOM 847 C CA . SER A 1 113 ? 8.603 -4.267 -15.486 1.00 98.81 113 SER A CA 1
ATOM 848 C C . SER A 1 113 ? 7.103 -4.486 -15.326 1.00 98.81 113 SER A C 1
ATOM 850 O O . SER A 1 113 ? 6.615 -4.592 -14.198 1.00 98.81 113 SER A O 1
ATOM 852 N N . LEU A 1 114 ? 6.349 -4.531 -16.427 1.00 98.81 114 LEU A N 1
ATOM 853 C CA . LEU A 1 114 ? 4.907 -4.777 -16.370 1.00 98.81 114 LEU A CA 1
ATOM 854 C C . LEU A 1 114 ? 4.634 -6.255 -16.085 1.00 98.81 114 LEU A C 1
ATOM 856 O O . LEU A 1 114 ? 4.667 -7.095 -16.987 1.00 98.81 114 LEU A O 1
ATOM 860 N N . PHE A 1 115 ? 4.338 -6.559 -14.822 1.00 98.81 115 PHE A N 1
ATOM 861 C CA . PHE A 1 115 ? 4.197 -7.932 -14.336 1.00 98.81 115 PHE A CA 1
ATOM 862 C C . PHE A 1 115 ? 2.756 -8.315 -13.996 1.00 98.81 115 PHE A C 1
ATOM 864 O O . PHE A 1 115 ? 2.453 -9.497 -13.857 1.00 98.81 115 PHE A O 1
ATOM 871 N N . ALA A 1 116 ? 1.842 -7.352 -13.872 1.00 98.69 116 ALA A N 1
ATOM 872 C CA . ALA A 1 116 ? 0.432 -7.639 -13.651 1.00 98.69 116 ALA A CA 1
ATOM 873 C C . ALA A 1 116 ? -0.478 -6.589 -14.302 1.00 98.69 116 ALA A C 1
ATOM 875 O O . ALA A 1 116 ? -0.036 -5.539 -14.775 1.00 98.69 116 ALA A O 1
ATOM 876 N N . ARG A 1 117 ? -1.775 -6.890 -14.373 1.00 98.69 117 ARG A N 1
ATOM 877 C CA . ARG A 1 117 ? -2.806 -5.947 -14.817 1.00 98.69 117 ARG A CA 1
ATOM 878 C C . ARG A 1 117 ? -4.067 -6.124 -13.988 1.00 98.69 117 ARG A C 1
ATOM 880 O O . ARG A 1 117 ? -4.529 -7.250 -13.809 1.00 98.69 117 ARG A O 1
ATOM 887 N N . PHE A 1 118 ? -4.639 -5.028 -13.509 1.00 98.56 118 PHE A N 1
ATOM 888 C CA . PHE A 1 118 ? -5.932 -5.048 -12.845 1.00 98.56 118 PHE A CA 1
ATOM 889 C C . PHE A 1 118 ? -7.040 -5.575 -13.765 1.00 98.56 118 PHE A C 1
ATOM 891 O O . PHE A 1 118 ? -7.071 -5.303 -14.968 1.00 98.56 118 PHE A O 1
ATOM 898 N N . THR A 1 119 ? -7.965 -6.325 -13.173 1.00 96.44 119 THR A N 1
ATOM 899 C CA . THR A 1 119 ? -9.126 -6.931 -13.831 1.00 96.44 119 THR A CA 1
ATOM 900 C C . THR A 1 119 ? -10.382 -6.745 -12.986 1.00 96.44 119 THR A C 1
ATOM 902 O O . THR A 1 119 ? -10.292 -6.595 -11.769 1.00 96.44 119 THR A O 1
ATOM 905 N N . GLY A 1 120 ? -11.555 -6.793 -13.622 1.00 95.50 120 GLY A N 1
ATOM 906 C CA . GLY A 1 120 ? -12.835 -6.575 -12.945 1.00 95.50 120 GLY A CA 1
ATOM 907 C C . GLY A 1 120 ? -13.142 -5.093 -12.716 1.00 95.50 120 GLY A C 1
ATOM 908 O O . GLY A 1 120 ? -12.700 -4.242 -13.486 1.00 95.50 120 GLY A O 1
ATOM 909 N N . ASP A 1 121 ? -13.936 -4.799 -11.684 1.00 96.69 121 ASP A N 1
ATOM 910 C CA . ASP A 1 121 ? -14.258 -3.427 -11.280 1.00 96.69 121 ASP A CA 1
ATOM 911 C C . ASP A 1 121 ? -13.131 -2.843 -10.418 1.00 96.69 121 ASP A C 1
ATOM 913 O O . ASP A 1 121 ? -12.825 -3.347 -9.338 1.00 96.69 121 ASP A O 1
ATOM 917 N N . THR A 1 122 ? -12.509 -1.776 -10.914 1.00 98.19 122 THR A N 1
ATOM 918 C CA . THR A 1 122 ? -11.386 -1.086 -10.269 1.00 98.19 122 THR A CA 1
ATOM 919 C C . THR A 1 122 ? -11.734 0.338 -9.851 1.00 98.19 122 THR A C 1
ATOM 921 O O . THR A 1 122 ? -10.871 1.046 -9.329 1.00 98.19 122 THR A O 1
ATOM 924 N N . GLU A 1 123 ? -12.967 0.802 -10.074 1.00 98.25 123 GLU A N 1
ATOM 925 C CA . GLU A 1 123 ? -13.281 2.231 -9.980 1.00 98.25 123 GLU A CA 1
ATOM 926 C C . GLU A 1 123 ? -13.151 2.750 -8.547 1.00 98.25 123 GLU A C 1
ATOM 928 O O . GLU A 1 123 ? -12.583 3.818 -8.319 1.00 98.25 123 GLU A O 1
ATOM 933 N N . ALA A 1 124 ? -13.601 1.976 -7.555 1.00 97.75 124 ALA A N 1
ATOM 934 C CA . ALA A 1 124 ? -13.451 2.350 -6.151 1.00 97.75 124 ALA A CA 1
ATOM 935 C C . ALA A 1 124 ? -11.968 2.504 -5.757 1.00 97.75 124 ALA A C 1
ATOM 937 O O . ALA A 1 124 ? -11.587 3.505 -5.142 1.00 97.75 124 ALA A O 1
ATOM 938 N N . PHE A 1 125 ? -11.127 1.557 -6.178 1.00 98.31 125 PHE A N 1
ATOM 939 C CA . PHE A 1 125 ? -9.687 1.559 -5.922 1.00 98.31 125 PHE A CA 1
ATOM 940 C C . PHE A 1 125 ? -8.968 2.707 -6.655 1.00 98.31 125 PHE A C 1
ATOM 942 O O . PHE A 1 125 ? -8.148 3.417 -6.066 1.00 98.31 125 PHE A O 1
ATOM 949 N N . PHE A 1 126 ? -9.309 2.978 -7.917 1.00 98.44 126 PHE A N 1
ATOM 950 C CA . PHE A 1 126 ? -8.733 4.095 -8.679 1.00 98.44 126 PHE A CA 1
ATOM 951 C C . PHE A 1 126 ? -9.197 5.452 -8.165 1.00 98.44 126 PHE A C 1
ATOM 953 O O . PHE A 1 126 ? -8.397 6.382 -8.079 1.00 98.44 126 PHE A O 1
ATOM 960 N N . ARG A 1 127 ? -10.450 5.578 -7.728 1.00 97.75 127 ARG A N 1
ATOM 961 C CA . ARG A 1 127 ? -10.935 6.785 -7.052 1.00 97.75 127 ARG A CA 1
ATOM 962 C C . ARG A 1 127 ? -10.157 7.059 -5.767 1.00 97.75 127 ARG A C 1
ATOM 964 O O . ARG A 1 127 ? -9.814 8.214 -5.509 1.00 97.75 127 ARG A O 1
ATOM 971 N N . ARG A 1 128 ? -9.841 6.024 -4.982 1.00 96.75 128 ARG A N 1
ATOM 972 C CA . ARG A 1 128 ? -8.994 6.167 -3.790 1.00 96.75 128 ARG A CA 1
ATOM 973 C C . ARG A 1 128 ? -7.556 6.547 -4.158 1.00 96.75 128 ARG A C 1
ATOM 975 O O . ARG A 1 128 ? -7.010 7.462 -3.548 1.00 96.75 128 ARG A O 1
ATOM 982 N N . SER A 1 129 ? -7.003 5.948 -5.212 1.00 97.38 129 SER A N 1
ATOM 983 C CA . SER A 1 129 ? -5.686 6.313 -5.760 1.00 97.38 129 SER A CA 1
ATOM 984 C C . SER A 1 129 ? -5.634 7.787 -6.198 1.00 97.38 129 SER A C 1
ATOM 986 O O . SER A 1 129 ? -4.714 8.513 -5.836 1.00 97.38 129 SER A O 1
ATOM 988 N N . ARG A 1 130 ? -6.679 8.290 -6.875 1.00 97.00 130 ARG A N 1
ATOM 989 C CA . ARG A 1 130 ? -6.826 9.718 -7.221 1.00 97.00 130 ARG A CA 1
ATOM 990 C C . ARG A 1 130 ? -6.850 10.619 -5.985 1.00 97.00 130 ARG A C 1
ATOM 992 O O . ARG A 1 130 ? -6.286 11.711 -6.011 1.00 97.00 130 ARG A O 1
ATOM 999 N N . ALA A 1 131 ? -7.494 10.184 -4.901 1.00 94.94 131 ALA A N 1
ATOM 1000 C CA . ALA A 1 131 ? -7.548 10.948 -3.655 1.00 94.94 131 ALA A CA 1
ATOM 1001 C C . ALA A 1 131 ? -6.167 11.086 -2.984 1.00 94.94 131 ALA A C 1
ATOM 1003 O O . ALA A 1 131 ? -5.909 12.122 -2.363 1.00 94.94 131 ALA A O 1
ATOM 1004 N N . MET A 1 132 ? -5.258 10.118 -3.176 1.00 94.50 132 MET A N 1
ATOM 1005 C CA . MET A 1 132 ? -3.883 10.186 -2.654 1.00 94.50 132 MET A CA 1
ATOM 1006 C C . MET A 1 132 ? -3.101 11.394 -3.171 1.00 94.50 132 MET A C 1
ATOM 1008 O O . MET A 1 132 ? -2.260 11.908 -2.445 1.00 94.50 132 MET A O 1
ATOM 1012 N N . ARG A 1 133 ? -3.433 11.938 -4.352 1.00 91.62 133 ARG A N 1
ATOM 1013 C CA . ARG A 1 133 ? -2.846 13.201 -4.848 1.00 91.62 133 ARG A CA 1
ATOM 1014 C C . ARG A 1 133 ? -2.987 14.357 -3.860 1.00 91.62 133 ARG A C 1
ATOM 1016 O O . ARG A 1 133 ? -2.172 15.270 -3.860 1.00 91.62 133 ARG A O 1
ATOM 1023 N N . ARG A 1 134 ? -4.057 14.347 -3.059 1.00 90.12 134 ARG A N 1
ATOM 1024 C CA . ARG A 1 134 ? -4.360 15.398 -2.078 1.00 90.12 134 ARG A CA 1
ATOM 1025 C C . ARG A 1 134 ? -3.950 15.011 -0.663 1.00 90.12 134 ARG A C 1
ATOM 1027 O O . ARG A 1 134 ? -3.590 15.893 0.104 1.00 90.12 134 ARG A O 1
ATOM 1034 N N . SER A 1 135 ? -4.032 13.726 -0.312 1.00 84.44 135 SER A N 1
ATOM 1035 C CA . SER A 1 135 ? -3.688 13.248 1.034 1.00 84.44 135 SER A CA 1
ATOM 1036 C C . SER A 1 135 ? -2.216 12.856 1.200 1.00 84.44 135 SER A C 1
ATOM 1038 O O . SER A 1 135 ? -1.778 12.633 2.323 1.00 84.44 135 SER A O 1
ATOM 1040 N N . GLY A 1 136 ? -1.457 12.743 0.108 1.00 79.44 136 GLY A N 1
ATOM 1041 C CA . GLY A 1 136 ? -0.045 12.358 0.084 1.00 79.44 136 GLY A CA 1
ATOM 1042 C C . GLY A 1 136 ? 0.167 10.848 0.184 1.00 79.44 136 GLY A C 1
ATOM 1043 O O . GLY A 1 136 ? 0.612 10.218 -0.776 1.00 79.44 136 GLY A O 1
ATOM 1044 N N . VAL A 1 137 ? -0.167 10.266 1.338 1.00 89.19 137 VAL A N 1
ATOM 1045 C CA . VAL A 1 137 ? 0.149 8.869 1.679 1.00 89.19 137 VAL A CA 1
ATOM 1046 C C . VAL A 1 137 ? -1.057 8.112 2.229 1.00 89.19 137 VAL A C 1
ATOM 1048 O O . VAL A 1 137 ? -2.010 8.701 2.746 1.00 89.19 137 VAL A O 1
ATOM 1051 N N . THR A 1 138 ? -1.039 6.788 2.109 1.00 91.56 138 THR A N 1
ATOM 1052 C CA . THR A 1 138 ? -1.979 5.880 2.784 1.00 91.56 138 THR A CA 1
ATOM 1053 C C . THR A 1 138 ? -1.331 4.497 2.933 1.00 91.56 138 THR A C 1
ATOM 1055 O O . THR A 1 138 ? -0.202 4.316 2.495 1.00 91.56 138 THR A O 1
ATOM 1058 N N . CYS A 1 139 ? -1.997 3.527 3.563 1.00 92.62 139 CYS A N 1
ATOM 1059 C CA . CYS A 1 139 ? -1.456 2.172 3.709 1.00 92.62 139 CYS A CA 1
ATOM 1060 C C . CYS A 1 139 ? -2.140 1.216 2.734 1.00 92.62 139 CYS A C 1
ATOM 1062 O O . CYS A 1 139 ? -3.372 1.222 2.609 1.00 92.62 139 CYS A O 1
ATOM 1064 N N . LEU A 1 140 ? -1.340 0.375 2.091 1.00 95.88 140 LEU A N 1
ATOM 1065 C CA . LEU A 1 140 ? -1.777 -0.615 1.117 1.00 95.88 140 LEU A CA 1
ATOM 1066 C C . LEU A 1 140 ? -1.345 -2.005 1.577 1.00 95.88 140 LEU A C 1
ATOM 1068 O O . LEU A 1 140 ? -0.226 -2.175 2.053 1.00 95.88 140 LEU A O 1
ATOM 1072 N N . LEU A 1 141 ? -2.222 -2.985 1.394 1.00 96.00 141 LEU A N 1
ATOM 1073 C CA . LEU A 1 141 ? -1.908 -4.405 1.474 1.00 96.00 141 LEU A CA 1
ATOM 1074 C C . LEU A 1 141 ? -1.973 -5.007 0.071 1.00 96.00 141 LEU A C 1
ATOM 1076 O O . LEU A 1 141 ? -3.019 -4.940 -0.573 1.00 96.00 141 LEU A O 1
ATOM 1080 N N . ALA A 1 142 ? -0.873 -5.601 -0.375 1.00 96.69 142 ALA A N 1
ATOM 1081 C CA . ALA A 1 142 ? -0.813 -6.504 -1.511 1.00 96.69 142 ALA A CA 1
ATOM 1082 C C . ALA A 1 142 ? -0.691 -7.944 -0.992 1.00 96.69 142 ALA A C 1
ATOM 1084 O O . ALA A 1 142 ? 0.182 -8.245 -0.181 1.00 96.69 142 ALA A O 1
ATOM 1085 N N . GLU A 1 143 ? -1.547 -8.848 -1.452 1.00 95.88 143 GLU A N 1
ATOM 1086 C CA . GLU A 1 143 ? -1.563 -10.250 -1.014 1.00 95.88 143 GLU A CA 1
ATOM 1087 C C . GLU A 1 143 ? -1.913 -11.190 -2.172 1.00 95.88 143 GLU A C 1
ATOM 1089 O O . GLU A 1 143 ? -2.534 -10.774 -3.154 1.00 95.88 143 GLU A O 1
ATOM 1094 N N . SER A 1 144 ? -1.536 -12.469 -2.073 1.00 95.25 144 SER A N 1
ATOM 1095 C CA . SER A 1 144 ? -2.042 -13.475 -3.013 1.00 95.25 144 SER A CA 1
ATOM 1096 C C . SER A 1 144 ? -3.568 -13.547 -2.912 1.00 95.25 144 SER A C 1
ATOM 1098 O O . SER A 1 144 ? -4.128 -13.583 -1.820 1.00 95.25 144 SER A O 1
ATOM 1100 N N . ALA A 1 145 ? -4.260 -13.581 -4.050 1.00 89.06 145 ALA A N 1
ATOM 1101 C CA . ALA A 1 145 ? -5.718 -13.702 -4.087 1.00 89.06 145 ALA A CA 1
ATOM 1102 C C . ALA A 1 145 ? -6.216 -15.162 -4.165 1.00 89.06 145 ALA A C 1
ATOM 1104 O O . ALA A 1 145 ? -7.365 -15.374 -4.542 1.00 89.06 145 ALA A O 1
ATOM 1105 N N . SER A 1 146 ? -5.379 -16.158 -3.849 1.00 79.62 146 SER A N 1
ATOM 1106 C CA . SER A 1 146 ? -5.812 -17.558 -3.698 1.00 79.62 146 SER A CA 1
ATOM 1107 C C . SER A 1 146 ? -6.759 -17.716 -2.497 1.00 79.62 146 SER A C 1
ATOM 1109 O O . SER A 1 146 ? -6.596 -17.026 -1.498 1.00 79.62 146 SER A O 1
ATOM 1111 N N . ASP A 1 147 ? -7.753 -18.599 -2.614 1.00 51.06 147 ASP A N 1
ATOM 1112 C CA . ASP A 1 147 ? -9.013 -18.628 -1.842 1.00 51.06 147 ASP A CA 1
ATOM 1113 C C . ASP A 1 147 ? -8.956 -18.910 -0.320 1.00 51.06 147 ASP A C 1
ATOM 1115 O O . ASP A 1 147 ? -9.991 -19.179 0.286 1.00 51.06 147 ASP A O 1
ATOM 1119 N N . GLU A 1 148 ? -7.823 -18.764 0.361 1.00 54.88 148 GLU A N 1
ATOM 1120 C CA . GLU A 1 148 ? -7.770 -18.844 1.827 1.00 54.88 148 GLU A CA 1
ATOM 1121 C C . GLU A 1 148 ? -6.998 -17.649 2.393 1.00 54.88 148 GLU A C 1
ATOM 1123 O O . GLU A 1 148 ? -5.887 -17.337 1.969 1.00 54.88 148 GLU A O 1
ATOM 1128 N N . ARG A 1 149 ? -7.636 -16.920 3.320 1.00 52.47 149 ARG A N 1
ATOM 1129 C CA . ARG A 1 149 ? -7.013 -15.795 4.023 1.00 52.47 149 ARG A CA 1
ATOM 1130 C C . ARG A 1 149 ? -6.149 -16.349 5.146 1.00 52.47 149 ARG A C 1
ATOM 1132 O O . ARG A 1 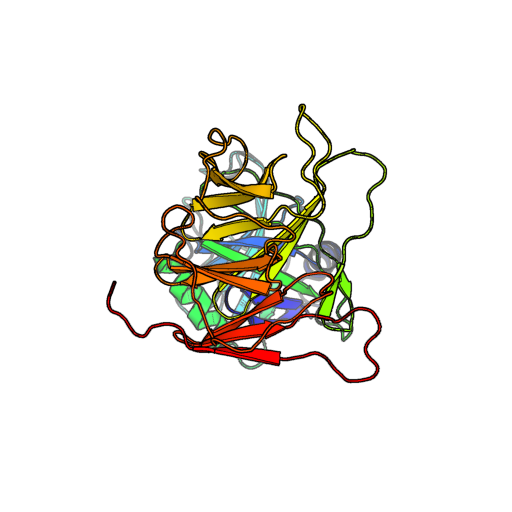149 ? -6.659 -16.589 6.239 1.00 52.47 149 ARG A O 1
ATOM 1139 N N . ASP A 1 150 ? -4.859 -16.502 4.891 1.00 45.59 150 ASP A N 1
ATOM 1140 C CA . ASP A 1 150 ? -3.903 -16.527 5.988 1.00 45.59 150 ASP A CA 1
ATOM 1141 C C . ASP A 1 150 ? -3.832 -15.134 6.620 1.00 45.59 150 ASP A C 1
ATOM 1143 O O . ASP A 1 150 ? -3.964 -14.103 5.956 1.00 45.59 150 ASP A O 1
ATOM 1147 N N . ALA A 1 151 ? -3.682 -15.101 7.939 1.00 46.91 151 ALA A N 1
ATOM 1148 C CA . ALA A 1 151 ? -3.556 -13.860 8.677 1.00 46.91 151 ALA A CA 1
ATOM 1149 C C . ALA A 1 151 ? -2.354 -13.040 8.187 1.00 46.91 151 ALA A C 1
ATOM 1151 O O . ALA A 1 151 ? -1.217 -13.507 8.262 1.00 46.91 151 ALA A O 1
ATOM 1152 N N . VAL A 1 152 ? -2.592 -11.800 7.754 1.00 48.56 152 VAL A N 1
ATOM 1153 C CA . VAL A 1 152 ? -1.518 -10.887 7.354 1.00 48.56 152 VAL A CA 1
ATOM 1154 C C . VAL A 1 152 ? -1.194 -9.913 8.479 1.00 48.56 152 VAL A C 1
ATOM 1156 O O . VAL A 1 152 ? -2.065 -9.206 8.982 1.00 48.56 152 VAL A O 1
ATOM 1159 N N . VAL A 1 153 ? 0.090 -9.851 8.822 1.00 49.62 153 VAL A N 1
ATOM 1160 C CA . VAL A 1 153 ? 0.661 -8.851 9.719 1.00 49.62 153 VAL A CA 1
ATOM 1161 C C . VAL A 1 153 ? 0.786 -7.520 8.975 1.00 49.62 153 VAL A C 1
ATOM 1163 O O . VAL A 1 153 ? 1.514 -7.428 7.988 1.00 49.62 153 VAL A O 1
ATOM 1166 N N . VAL A 1 154 ? 0.099 -6.480 9.448 1.00 44.66 154 VAL A N 1
ATOM 1167 C CA . VAL A 1 154 ? 0.177 -5.132 8.870 1.00 44.66 154 VAL A CA 1
ATOM 1168 C C . VAL A 1 154 ? 1.078 -4.256 9.747 1.00 44.66 154 VAL A C 1
ATOM 1170 O O . VAL A 1 154 ? 0.680 -3.925 10.866 1.00 44.66 154 VAL A O 1
ATOM 1173 N N . PRO A 1 155 ? 2.267 -3.828 9.282 1.00 45.47 155 PRO A N 1
ATOM 1174 C CA . PRO A 1 155 ? 3.037 -2.826 10.001 1.00 45.47 155 PRO A CA 1
ATOM 1175 C C . PRO A 1 155 ? 2.285 -1.490 9.978 1.00 45.47 155 PRO A C 1
ATOM 1177 O O . PRO A 1 155 ? 1.762 -1.051 8.949 1.00 45.47 155 PRO A O 1
ATOM 1180 N N . TYR A 1 156 ? 2.210 -0.840 11.138 1.00 40.44 156 TYR A N 1
ATOM 1181 C CA . TYR A 1 156 ? 1.634 0.492 11.264 1.00 40.44 156 TYR A CA 1
ATOM 1182 C C . TYR A 1 156 ? 2.725 1.524 10.992 1.00 40.44 156 TYR A C 1
ATOM 1184 O O . TYR A 1 156 ? 3.780 1.507 11.631 1.00 40.44 156 TYR A O 1
ATOM 1192 N N . TYR A 1 157 ? 2.452 2.432 10.061 1.00 42.34 157 TYR A N 1
ATOM 1193 C CA . TYR A 1 157 ? 3.309 3.574 9.790 1.00 42.34 157 TYR A CA 1
ATOM 1194 C C . TYR A 1 157 ? 2.680 4.830 10.378 1.00 42.34 157 TYR A C 1
ATOM 1196 O O . TYR A 1 157 ? 1.561 5.201 10.015 1.00 42.34 157 TYR A O 1
ATOM 1204 N N . ASP A 1 158 ? 3.402 5.465 11.293 1.00 44.81 158 ASP A N 1
ATOM 1205 C CA . ASP A 1 158 ? 3.052 6.781 11.801 1.00 44.81 158 ASP A CA 1
ATOM 1206 C C . ASP A 1 158 ? 3.621 7.831 10.835 1.00 44.81 158 ASP A C 1
ATOM 1208 O O . ASP A 1 158 ? 4.836 7.963 10.745 1.00 44.81 158 ASP A O 1
ATOM 1212 N N . PRO A 1 159 ? 2.798 8.600 10.106 1.00 38.59 159 PRO A N 1
ATOM 1213 C CA . PRO A 1 159 ? 3.312 9.626 9.203 1.00 38.59 159 PRO A CA 1
ATOM 1214 C C . PRO A 1 159 ? 4.128 10.724 9.911 1.00 38.59 159 PRO A C 1
ATOM 1216 O O . PRO A 1 159 ? 4.813 11.479 9.223 1.00 38.59 159 PRO A O 1
ATOM 1219 N N . ALA A 1 160 ? 4.082 10.821 11.246 1.00 39.66 160 ALA A N 1
ATOM 1220 C CA . ALA A 1 160 ? 4.928 11.721 12.030 1.00 39.66 160 ALA A CA 1
ATOM 1221 C C . ALA A 1 160 ? 6.308 11.133 12.398 1.00 39.66 160 ALA A C 1
ATOM 1223 O O . ALA A 1 160 ? 7.185 11.889 12.813 1.00 39.66 160 ALA A O 1
ATOM 1224 N N . ASN A 1 161 ? 6.521 9.822 12.240 1.00 39.50 161 ASN A N 1
ATOM 1225 C CA . ASN A 1 161 ? 7.765 9.126 12.575 1.00 39.50 161 ASN A CA 1
ATOM 1226 C C . ASN A 1 161 ? 8.240 8.279 11.383 1.00 39.50 161 ASN A C 1
ATOM 1228 O O . ASN A 1 161 ? 7.586 7.323 10.985 1.00 39.50 161 ASN A O 1
ATOM 1232 N N . GLU A 1 162 ? 9.429 8.566 10.849 1.00 38.44 162 GLU A N 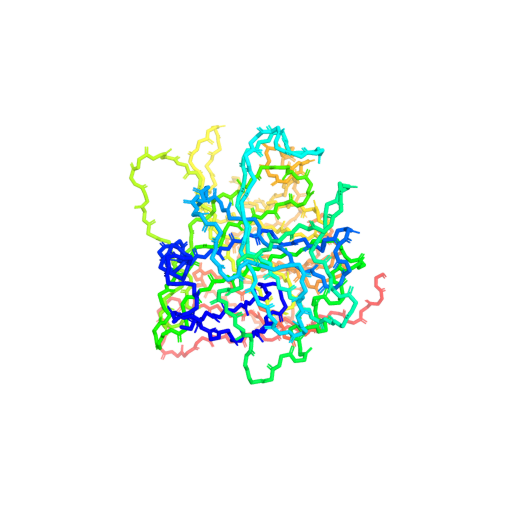1
ATOM 1233 C CA . GLU A 1 162 ? 10.018 7.862 9.690 1.00 38.44 162 GLU A CA 1
ATOM 1234 C C . GLU A 1 162 ? 10.383 6.378 9.952 1.00 38.44 162 GLU A C 1
ATOM 1236 O O . GLU A 1 162 ? 10.969 5.723 9.092 1.00 38.44 162 GLU A O 1
ATOM 1241 N N . ALA A 1 163 ? 10.053 5.820 11.125 1.00 34.94 163 ALA A N 1
ATOM 1242 C CA . ALA A 1 163 ? 10.357 4.440 11.498 1.00 34.94 163 ALA A CA 1
ATOM 1243 C C . ALA A 1 163 ? 9.083 3.564 11.537 1.00 34.94 163 ALA A C 1
ATOM 1245 O O . ALA A 1 163 ? 8.135 3.895 12.255 1.00 34.94 163 ALA A O 1
ATOM 1246 N N . PRO A 1 164 ? 9.046 2.421 10.824 1.00 37.28 164 PRO A N 1
ATOM 1247 C CA . PRO A 1 164 ? 7.915 1.498 10.874 1.00 37.28 164 PRO A CA 1
ATOM 1248 C C . PRO A 1 164 ? 7.789 0.845 12.258 1.00 37.28 164 PRO A C 1
ATOM 1250 O O . PRO A 1 164 ? 8.768 0.346 12.816 1.00 37.28 164 PRO A O 1
ATOM 1253 N N . ILE A 1 165 ? 6.569 0.802 12.803 1.00 37.16 165 ILE A N 1
ATOM 1254 C CA . ILE A 1 165 ? 6.263 0.051 14.025 1.00 37.16 165 ILE A CA 1
ATOM 1255 C C . ILE A 1 165 ? 5.761 -1.333 13.606 1.00 37.16 165 ILE A C 1
ATOM 1257 O O . ILE A 1 165 ? 4.643 -1.483 13.102 1.00 37.16 165 ILE A O 1
ATOM 1261 N N . THR A 1 166 ? 6.579 -2.361 13.824 1.00 34.16 166 THR A N 1
ATOM 1262 C CA . THR A 1 166 ? 6.201 -3.755 13.563 1.00 34.16 166 THR A CA 1
ATOM 1263 C C . THR A 1 166 ? 5.270 -4.246 14.673 1.00 34.16 166 THR A C 1
ATOM 1265 O O . THR A 1 166 ? 5.710 -4.531 15.784 1.00 34.16 166 THR A O 1
ATOM 1268 N N . ALA A 1 167 ? 3.972 -4.343 14.391 1.00 36.16 167 ALA A N 1
ATOM 1269 C CA . ALA A 1 167 ? 3.020 -5.051 15.241 1.00 36.16 167 ALA A CA 1
ATOM 1270 C C . ALA A 1 167 ? 2.659 -6.363 14.546 1.00 36.16 167 ALA A C 1
ATOM 1272 O O . ALA A 1 167 ? 2.148 -6.328 13.436 1.00 36.16 167 ALA A O 1
ATOM 1273 N N . HIS A 1 168 ? 2.943 -7.508 15.170 1.00 34.22 168 HIS A N 1
ATOM 1274 C CA . HIS A 1 168 ? 2.444 -8.805 14.707 1.00 34.22 168 HIS A CA 1
ATOM 1275 C C . HIS A 1 168 ? 0.926 -8.845 14.929 1.00 34.22 168 HIS A C 1
ATOM 1277 O O . HIS A 1 168 ? 0.500 -8.476 16.012 1.00 34.22 168 HIS A O 1
ATOM 1283 N N . GLU A 1 169 ? 0.117 -9.276 13.958 1.00 37.84 169 GLU A N 1
ATOM 1284 C CA . GLU A 1 169 ? -1.336 -9.497 14.095 1.00 37.84 169 GLU A CA 1
ATOM 1285 C C . GLU A 1 169 ? -1.712 -10.842 13.443 1.00 37.84 169 GLU A C 1
ATOM 1287 O O . GLU A 1 169 ? -1.292 -11.108 12.319 1.00 37.84 169 GLU A O 1
ATOM 1292 N N . VAL A 1 170 ? -2.488 -11.704 14.126 1.00 34.03 170 VAL A N 1
ATOM 1293 C CA . VAL A 1 170 ? -3.056 -12.937 13.537 1.00 34.03 170 VAL A CA 1
ATOM 1294 C C . VAL A 1 170 ? -4.577 -12.811 13.450 1.00 34.03 170 VAL A C 1
ATOM 1296 O O . VAL A 1 170 ? -5.254 -12.894 14.467 1.00 34.03 170 VAL A O 1
ATOM 1299 N N . VAL A 1 171 ? -5.148 -12.640 12.258 1.00 35.84 171 VAL A N 1
ATOM 1300 C CA . VAL A 1 171 ? -6.603 -12.703 12.026 1.00 35.84 171 VAL A CA 1
ATOM 1301 C C . VAL A 1 171 ? -7.034 -14.171 11.891 1.00 35.84 171 VAL A C 1
ATOM 1303 O O . VAL A 1 171 ? -6.672 -14.836 10.926 1.00 35.84 171 VAL A O 1
ATOM 1306 N N . THR A 1 172 ? -7.804 -14.704 12.839 1.00 35.09 172 THR A N 1
ATOM 1307 C CA . THR A 1 172 ? -8.371 -16.059 12.747 1.00 35.09 172 THR A CA 1
ATOM 1308 C C . THR A 1 172 ? -9.612 -16.091 11.846 1.00 35.09 172 THR A C 1
ATOM 1310 O O . THR A 1 172 ? -10.263 -15.070 11.632 1.00 35.09 172 THR A O 1
ATOM 1313 N N . GLY A 1 173 ? -9.966 -17.266 11.307 1.00 27.38 173 GLY A N 1
ATOM 1314 C CA . GLY A 1 173 ? -11.085 -17.449 10.359 1.00 27.38 173 GLY A CA 1
ATOM 1315 C C . GLY A 1 173 ? -12.489 -17.076 10.876 1.00 27.38 173 GLY A C 1
ATOM 1316 O O . GLY A 1 173 ? -13.451 -17.101 10.117 1.00 27.38 173 GLY A O 1
ATOM 1317 N N . ASP A 1 174 ? -12.611 -16.702 12.150 1.00 32.19 174 ASP A N 1
ATOM 1318 C CA . ASP A 1 174 ? -13.799 -16.134 12.803 1.00 32.19 174 ASP A CA 1
ATOM 1319 C C . ASP A 1 174 ? -13.802 -14.585 12.820 1.00 32.19 174 ASP A C 1
ATOM 1321 O O . ASP A 1 174 ? -14.713 -13.970 13.375 1.00 32.19 174 ASP A O 1
ATOM 1325 N N . GLY A 1 175 ? -12.788 -13.937 12.235 1.00 31.17 175 GLY A N 1
ATOM 1326 C CA . GLY A 1 175 ? -12.612 -12.483 12.243 1.00 31.17 175 GLY A CA 1
ATOM 1327 C C . GLY A 1 175 ? -12.051 -11.915 13.554 1.00 31.17 175 GLY A C 1
ATOM 1328 O O . GLY A 1 175 ? -12.028 -10.692 13.719 1.00 31.17 175 GLY A O 1
ATOM 1329 N N . ALA A 1 176 ? -11.609 -12.759 14.493 1.00 29.75 176 ALA A N 1
ATOM 1330 C CA . ALA A 1 176 ? -10.915 -12.324 15.703 1.00 29.75 176 ALA A CA 1
ATOM 1331 C C . ALA A 1 176 ? -9.414 -12.129 15.433 1.00 29.75 176 ALA A C 1
ATOM 1333 O O . ALA A 1 176 ? -8.780 -12.957 14.791 1.00 29.75 176 ALA A O 1
ATOM 1334 N N . VAL A 1 177 ? -8.824 -11.049 15.951 1.00 33.03 177 VAL A N 1
ATOM 1335 C CA . VAL A 1 177 ? -7.367 -10.850 15.918 1.00 33.03 177 VAL A CA 1
ATOM 1336 C C . VAL A 1 177 ? -6.781 -11.411 17.209 1.00 33.03 177 VAL A C 1
ATOM 1338 O O . VAL A 1 177 ? -7.152 -10.980 18.301 1.00 33.03 177 VAL A O 1
ATOM 1341 N N . ARG A 1 178 ? -5.898 -12.399 17.097 1.00 36.72 178 ARG A N 1
ATOM 1342 C CA . ARG A 1 178 ? -5.175 -13.039 18.201 1.00 36.72 178 ARG A CA 1
ATOM 1343 C C . ARG A 1 178 ? -3.678 -12.813 17.993 1.00 36.72 178 ARG A C 1
ATOM 1345 O O . ARG A 1 178 ? -3.234 -12.604 16.873 1.00 36.72 178 ARG A O 1
ATOM 1352 N N . LEU A 1 179 ? -2.884 -12.846 19.057 1.00 35.16 179 LEU A N 1
ATOM 1353 C CA . LEU A 1 179 ? -1.423 -12.762 18.962 1.00 35.16 179 LEU A CA 1
ATOM 1354 C C . LEU A 1 179 ? -0.805 -14.068 19.455 1.00 35.16 179 LEU A C 1
ATOM 1356 O O . LEU A 1 179 ? -1.156 -14.542 20.534 1.00 35.16 179 LEU A O 1
ATOM 1360 N N . ALA A 1 180 ? 0.115 -14.641 18.675 1.00 30.06 180 ALA A N 1
ATOM 1361 C CA . ALA A 1 180 ? 0.966 -15.740 19.122 1.00 30.06 180 ALA A CA 1
ATOM 1362 C C . ALA A 1 180 ? 2.199 -15.177 19.856 1.00 30.06 180 ALA A C 1
ATOM 1364 O O . ALA A 1 180 ? 2.713 -14.126 19.462 1.00 30.06 180 ALA A O 1
ATOM 1365 N N . PRO A 1 181 ? 2.690 -15.825 20.926 1.00 32.06 181 PRO A N 1
ATOM 1366 C CA . PRO A 1 181 ? 3.832 -15.308 21.658 1.00 32.06 181 PRO A CA 1
ATOM 1367 C C . PRO A 1 181 ? 5.165 -15.526 20.924 1.00 32.06 181 PRO A C 1
ATOM 1369 O O . PRO A 1 181 ? 5.531 -16.655 20.628 1.00 32.06 181 PRO A O 1
ATOM 1372 N N . ASP A 1 182 ? 5.925 -14.448 20.718 1.00 34.81 182 ASP A N 1
ATOM 1373 C CA . ASP A 1 182 ? 7.378 -14.480 20.496 1.00 34.81 182 ASP A CA 1
ATOM 1374 C C . ASP A 1 182 ? 8.108 -14.667 21.844 1.00 34.81 182 ASP A C 1
ATOM 1376 O O . ASP A 1 182 ? 7.840 -13.955 22.817 1.00 34.81 182 ASP A O 1
ATOM 1380 N N . ALA A 1 183 ? 8.996 -15.654 21.913 1.00 35.09 183 ALA A N 1
ATOM 1381 C CA . ALA A 1 183 ? 9.735 -16.028 23.114 1.00 35.09 183 ALA A CA 1
ATOM 1382 C C . ALA A 1 183 ? 11.040 -15.230 23.311 1.00 35.09 183 ALA A C 1
ATOM 1384 O O . ALA A 1 183 ? 11.661 -15.356 24.365 1.00 35.09 183 ALA A O 1
ATOM 1385 N N . ALA A 1 184 ? 11.478 -14.430 22.331 1.00 33.31 184 ALA A N 1
ATOM 1386 C CA . ALA A 1 184 ? 12.853 -13.926 22.296 1.00 33.31 184 ALA A CA 1
ATOM 1387 C C . ALA A 1 184 ? 13.074 -12.524 22.896 1.00 33.31 184 ALA A C 1
ATOM 1389 O O . ALA A 1 184 ? 14.190 -12.231 23.321 1.00 33.31 184 ALA A O 1
ATOM 1390 N N . THR A 1 185 ? 12.067 -11.645 22.937 1.00 36.69 185 THR A N 1
ATOM 1391 C CA . THR A 1 185 ? 12.330 -10.194 23.074 1.00 36.69 185 THR A CA 1
ATOM 1392 C C . THR A 1 185 ? 11.820 -9.515 24.344 1.00 36.69 185 THR A C 1
ATOM 1394 O O . THR A 1 185 ? 12.218 -8.384 24.603 1.00 36.69 185 THR A O 1
ATOM 1397 N N . GLY A 1 186 ? 10.970 -10.147 25.162 1.00 30.17 186 GLY A N 1
ATOM 1398 C CA . GLY A 1 186 ? 10.438 -9.511 26.384 1.00 30.17 186 GLY A CA 1
ATOM 1399 C C . GLY A 1 186 ? 9.730 -8.161 26.153 1.00 30.17 186 GLY A C 1
ATOM 1400 O O . GLY A 1 186 ? 9.569 -7.388 27.092 1.00 30.17 186 GLY A O 1
ATOM 1401 N N . GLY A 1 187 ? 9.343 -7.854 24.910 1.00 29.47 187 GLY A N 1
ATOM 1402 C CA . GLY A 1 187 ? 8.768 -6.573 24.514 1.00 29.47 187 GLY A CA 1
ATOM 1403 C C . GLY A 1 187 ? 7.263 -6.473 24.769 1.00 29.47 187 GLY A C 1
ATOM 1404 O O . GLY A 1 187 ? 6.532 -7.463 24.705 1.00 29.47 187 GLY A O 1
ATOM 1405 N N . CYS A 1 188 ? 6.817 -5.242 25.028 1.00 35.06 188 CYS A N 1
ATOM 1406 C CA . CYS A 1 188 ? 5.423 -4.825 25.183 1.00 35.06 188 CYS A CA 1
ATOM 1407 C C . CYS A 1 188 ? 4.524 -5.357 24.058 1.00 35.06 188 CYS A C 1
ATOM 1409 O O . CYS A 1 188 ? 4.870 -5.224 22.882 1.00 35.06 188 CYS A O 1
ATOM 1411 N N . ARG A 1 189 ? 3.331 -5.870 24.390 1.00 40.31 189 ARG A N 1
ATOM 1412 C CA . ARG A 1 189 ? 2.322 -6.248 23.386 1.00 40.31 189 ARG A CA 1
ATOM 1413 C C . ARG A 1 189 ? 1.019 -5.508 23.621 1.00 40.31 189 ARG A C 1
ATOM 1415 O O . ARG A 1 189 ? 0.357 -5.714 24.629 1.00 40.31 189 ARG A O 1
ATOM 1422 N N . LEU A 1 190 ? 0.650 -4.676 22.654 1.00 38.84 190 LEU A N 1
ATOM 1423 C CA . LEU A 1 190 ? -0.655 -4.035 22.566 1.00 38.84 190 LEU A CA 1
ATOM 1424 C C . LEU A 1 190 ? -1.476 -4.764 21.491 1.00 38.84 190 LEU A C 1
ATOM 1426 O O . LEU A 1 190 ? -1.130 -4.706 20.315 1.00 38.84 190 LEU A O 1
ATOM 1430 N N . LEU A 1 191 ? -2.561 -5.435 21.875 1.00 36.59 191 LEU A N 1
ATOM 1431 C CA . LEU A 1 191 ? -3.648 -5.816 20.971 1.00 36.59 191 LEU A CA 1
ATOM 1432 C C . LEU A 1 191 ? -4.247 -4.537 20.407 1.00 36.59 191 LEU A C 1
ATOM 1434 O O . LEU A 1 191 ? -4.544 -3.629 21.175 1.00 36.59 191 LEU A O 1
ATOM 1438 N N . ARG A 1 192 ? -4.438 -4.471 19.091 1.00 43.84 192 ARG A N 1
ATOM 1439 C CA . ARG A 1 192 ? -5.109 -3.363 18.410 1.00 43.84 192 ARG A CA 1
ATOM 1440 C C . ARG A 1 192 ? -6.305 -3.917 17.641 1.00 43.84 192 ARG A C 1
ATOM 1442 O O . ARG A 1 192 ? -6.208 -4.949 16.989 1.00 43.84 192 ARG A O 1
ATOM 1449 N N . ARG A 1 193 ? -7.457 -3.252 17.721 1.00 40.97 193 ARG A N 1
ATOM 1450 C CA . ARG A 1 193 ? -8.618 -3.532 16.862 1.00 40.97 193 ARG A CA 1
ATOM 1451 C C . ARG A 1 193 ? -9.205 -2.220 16.376 1.00 40.97 193 ARG A C 1
ATOM 1453 O O . ARG A 1 193 ? -9.581 -1.381 17.190 1.00 40.97 193 ARG A O 1
ATOM 1460 N N . ARG A 1 194 ? -9.292 -2.042 15.058 1.00 41.50 194 ARG A N 1
ATOM 1461 C CA . ARG A 1 194 ? -9.905 -0.858 14.447 1.00 41.50 194 ARG A CA 1
ATOM 1462 C C . ARG A 1 194 ? -11.370 -1.121 14.109 1.00 41.50 194 ARG A C 1
ATOM 1464 O O . ARG A 1 194 ? -11.686 -2.141 13.497 1.00 41.50 194 ARG A O 1
ATOM 1471 N N . TYR A 1 195 ? -12.258 -0.212 14.492 1.00 39.81 195 TYR A N 1
ATOM 1472 C CA . TYR A 1 195 ? -13.681 -0.284 14.156 1.00 39.81 195 TYR A CA 1
ATOM 1473 C C . TYR A 1 195 ? -13.991 0.452 12.838 1.00 39.81 195 TYR A C 1
ATOM 1475 O O . TYR A 1 195 ? -13.247 1.357 12.450 1.00 39.81 195 TYR A O 1
ATOM 1483 N N . PRO A 1 196 ? -15.104 0.122 12.146 1.00 36.41 196 PRO A N 1
ATOM 1484 C CA . PRO A 1 196 ? -15.493 0.754 10.875 1.00 36.41 196 PRO A CA 1
ATOM 1485 C C . PRO A 1 196 ? -15.669 2.280 10.925 1.00 36.41 196 PRO A C 1
ATOM 1487 O O . PRO A 1 196 ? -15.650 2.937 9.891 1.00 36.41 196 PRO A O 1
ATOM 1490 N N . ASN A 1 197 ? -15.850 2.851 12.117 1.00 38.72 197 ASN A N 1
ATOM 1491 C CA . ASN A 1 197 ? -15.965 4.293 12.343 1.00 38.72 197 ASN A CA 1
ATOM 1492 C C . ASN A 1 197 ? -14.603 4.995 12.530 1.00 38.72 197 ASN A C 1
ATOM 1494 O O . ASN A 1 197 ? -14.575 6.192 12.793 1.00 38.72 197 ASN A O 1
ATOM 1498 N N . GLY A 1 198 ? -13.488 4.266 12.423 1.00 37.84 198 GLY A N 1
ATOM 1499 C CA . GLY A 1 198 ? -12.136 4.810 12.518 1.00 37.84 198 GLY A CA 1
ATOM 1500 C C . GLY A 1 198 ? -11.498 4.751 13.907 1.00 37.84 198 GLY A C 1
ATOM 1501 O O . GLY A 1 198 ? -10.295 5.002 13.979 1.00 37.84 198 GLY A O 1
ATOM 1502 N N . SER A 1 199 ? -12.235 4.374 14.960 1.00 39.78 199 SER A N 1
ATOM 1503 C CA . SER A 1 199 ? -11.708 4.291 16.327 1.00 39.78 199 SER A CA 1
ATOM 1504 C C . SER A 1 199 ? -10.890 3.020 16.583 1.00 39.78 199 SER A C 1
ATOM 1506 O O . SER A 1 199 ? -11.016 2.017 15.872 1.00 39.78 199 SER A O 1
ATOM 1508 N N . TRP A 1 200 ? -10.045 3.071 17.615 1.00 43.22 200 TRP A N 1
ATOM 1509 C CA . TRP A 1 200 ? -9.145 1.988 18.009 1.00 43.22 200 TRP A CA 1
ATOM 1510 C C . TRP A 1 200 ? -9.498 1.448 19.393 1.00 43.22 200 TRP A C 1
ATOM 1512 O O . TRP A 1 200 ? -9.817 2.206 20.305 1.00 43.22 200 TRP A O 1
ATOM 1522 N N . PHE A 1 201 ? -9.388 0.135 19.548 1.00 40.31 201 PHE A N 1
ATOM 1523 C CA . PHE A 1 201 ? -9.340 -0.558 20.829 1.00 40.31 201 PHE A CA 1
ATOM 1524 C C . PHE A 1 201 ? -7.915 -1.056 21.045 1.00 40.31 201 PHE A C 1
ATOM 1526 O O . PHE A 1 201 ? -7.393 -1.764 20.179 1.00 40.31 201 PHE A O 1
ATOM 1533 N N . LEU A 1 202 ? -7.302 -0.689 22.173 1.00 42.69 202 LEU A N 1
ATOM 1534 C CA . LEU A 1 202 ? -6.007 -1.213 22.592 1.00 42.69 202 LEU A CA 1
ATOM 1535 C C . LEU A 1 202 ? -6.125 -2.000 23.901 1.00 42.69 202 LEU A C 1
ATOM 1537 O O . LEU A 1 202 ? -6.699 -1.502 24.860 1.00 42.69 202 LEU A O 1
ATOM 1541 N N . SER A 1 203 ? -5.556 -3.202 23.960 1.00 40.69 203 SER A N 1
ATOM 1542 C CA . SER A 1 203 ? -5.504 -4.030 25.175 1.00 40.69 203 SER A CA 1
ATOM 1543 C C . SER A 1 203 ? -4.132 -4.689 25.265 1.00 40.69 203 SER A C 1
ATOM 1545 O O . SER A 1 203 ? -3.686 -5.304 24.309 1.00 40.69 203 SER A O 1
ATOM 1547 N N . GLY A 1 204 ? -3.405 -4.559 26.369 1.00 38.38 204 GLY A N 1
ATOM 1548 C CA . GLY A 1 204 ? -2.052 -5.110 26.434 1.00 38.38 204 GLY A CA 1
ATOM 1549 C C . GLY A 1 204 ? -1.502 -5.209 27.841 1.00 38.38 204 GLY A C 1
ATOM 1550 O O . GLY A 1 204 ? -1.960 -4.509 28.735 1.00 38.38 204 GLY A O 1
ATOM 1551 N N . GLU A 1 205 ? -0.507 -6.075 28.010 1.00 35.94 205 GLU A N 1
ATOM 1552 C CA . GLU A 1 205 ? 0.316 -6.169 29.215 1.00 35.94 205 GLU A CA 1
ATOM 1553 C C . GLU A 1 205 ? 1.716 -5.638 28.861 1.00 35.94 205 GLU A C 1
ATOM 1555 O O . GLU A 1 205 ? 2.327 -6.066 27.875 1.00 35.94 205 GLU A O 1
ATOM 1560 N N . VAL A 1 206 ? 2.218 -4.667 29.628 1.00 36.38 206 VAL A N 1
ATOM 1561 C CA . VAL A 1 206 ? 3.587 -4.132 29.496 1.00 36.38 206 VAL A CA 1
ATOM 1562 C C . VAL A 1 206 ? 4.359 -4.476 30.750 1.00 36.38 206 VAL A C 1
ATOM 1564 O O . VAL A 1 206 ? 3.981 -4.080 31.852 1.00 36.38 206 VAL A O 1
ATOM 1567 N N . VAL A 1 207 ? 5.472 -5.180 30.560 1.00 31.70 207 VAL A N 1
ATOM 1568 C CA . VAL A 1 207 ? 6.395 -5.553 31.628 1.00 31.70 207 VAL A CA 1
ATOM 1569 C C . VAL A 1 207 ? 7.753 -4.917 31.327 1.00 31.70 207 VAL A C 1
ATOM 1571 O O . VAL A 1 207 ? 8.500 -5.410 30.488 1.00 31.70 207 VAL A O 1
ATOM 1574 N N . GLY A 1 208 ? 8.071 -3.806 32.002 1.00 25.70 208 GLY A N 1
ATOM 1575 C CA . GLY A 1 208 ? 9.389 -3.159 31.935 1.00 25.70 208 GLY A CA 1
ATOM 1576 C C . GLY A 1 208 ? 9.373 -1.667 32.299 1.00 25.70 208 GLY A C 1
ATOM 1577 O O . GLY A 1 208 ? 8.498 -0.931 31.863 1.00 25.70 208 GLY A O 1
ATOM 1578 N N . GLY A 1 209 ? 10.359 -1.208 33.086 1.00 29.47 209 GLY A N 1
ATOM 1579 C CA . GLY A 1 209 ? 10.575 0.221 33.389 1.00 29.47 209 GLY A CA 1
ATOM 1580 C C . GLY A 1 209 ? 10.039 0.744 34.731 1.00 29.47 209 GLY A C 1
ATOM 1581 O O . GLY A 1 209 ? 9.854 1.946 34.875 1.00 29.47 209 GLY A O 1
ATOM 1582 N N . GLY A 1 210 ? 9.773 -0.120 35.718 1.00 26.42 210 GLY A N 1
ATOM 1583 C CA . GLY A 1 210 ? 9.142 0.291 36.987 1.00 26.42 210 GLY A CA 1
ATOM 1584 C C . GLY A 1 210 ? 7.628 0.520 36.878 1.00 26.42 210 GLY A C 1
ATOM 1585 O O . GLY A 1 210 ? 6.985 0.853 37.868 1.00 26.42 210 GLY A O 1
ATOM 1586 N N . TRP A 1 211 ? 7.068 0.278 35.691 1.00 31.34 211 TRP A N 1
ATOM 1587 C CA . TRP A 1 211 ? 5.643 0.239 35.400 1.00 31.34 211 TRP A CA 1
ATOM 1588 C C . TRP A 1 211 ? 5.250 -1.196 35.047 1.00 31.34 211 TRP A C 1
ATOM 1590 O O . TRP A 1 211 ? 5.993 -1.912 34.370 1.00 31.34 211 TRP A O 1
ATOM 1600 N N . THR A 1 212 ? 4.082 -1.617 35.517 1.00 31.27 212 THR A N 1
ATOM 1601 C CA . THR A 1 212 ? 3.401 -2.823 35.046 1.00 31.27 212 THR A CA 1
ATOM 1602 C C . THR A 1 212 ? 2.083 -2.340 34.475 1.00 31.27 212 THR A C 1
ATOM 1604 O O . THR A 1 212 ? 1.248 -1.849 35.232 1.00 31.27 212 THR A O 1
ATOM 1607 N N . ILE A 1 213 ? 1.921 -2.410 33.154 1.00 39.66 213 ILE A N 1
ATOM 1608 C CA . ILE A 1 213 ? 0.612 -2.172 32.545 1.00 39.66 213 ILE A CA 1
ATOM 1609 C C . ILE A 1 213 ? -0.180 -3.442 32.808 1.00 39.66 213 ILE A C 1
ATOM 1611 O O . ILE A 1 213 ? 0.088 -4.484 32.209 1.00 39.66 213 ILE A O 1
ATOM 1615 N N . GLY A 1 214 ? -1.045 -3.380 33.814 1.00 38.03 214 GLY A N 1
ATOM 1616 C CA . GLY A 1 214 ? -1.872 -4.506 34.219 1.00 38.03 214 GLY A CA 1
ATOM 1617 C C . GLY A 1 214 ? -3.020 -4.722 33.238 1.00 38.03 214 GLY A C 1
ATOM 1618 O O . GLY A 1 214 ? -3.303 -3.889 32.385 1.00 38.03 214 GLY A O 1
ATOM 1619 N N . SER A 1 215 ? -3.751 -5.823 33.417 1.00 41.78 215 SER A N 1
ATOM 1620 C CA . SER A 1 215 ? -4.951 -6.228 32.651 1.00 41.78 215 SER A CA 1
ATOM 1621 C C . SER A 1 215 ? -6.109 -5.203 32.546 1.00 41.78 215 SER A C 1
ATOM 1623 O O . SER A 1 215 ? -7.194 -5.549 32.082 1.00 41.78 215 SER A O 1
ATOM 1625 N N . ALA A 1 216 ? -5.917 -3.967 33.009 1.00 49.88 216 ALA A N 1
ATOM 1626 C CA . ALA A 1 216 ? -6.910 -2.905 33.110 1.00 49.88 216 ALA A CA 1
ATOM 1627 C C . ALA A 1 216 ? -6.493 -1.607 32.393 1.00 49.88 216 ALA A C 1
ATOM 1629 O O . ALA A 1 216 ? -7.153 -0.591 32.581 1.00 49.88 216 ALA A O 1
ATOM 1630 N N . ASP A 1 217 ? -5.433 -1.627 31.587 1.00 59.47 217 ASP A N 1
ATOM 1631 C CA . ASP A 1 217 ? -4.949 -0.425 30.916 1.00 59.47 217 ASP A CA 1
ATOM 1632 C C . ASP A 1 217 ? -5.377 -0.403 29.451 1.00 59.47 217 ASP A C 1
ATOM 1634 O O . ASP A 1 217 ? -5.301 -1.408 28.736 1.00 59.47 217 ASP A O 1
ATOM 1638 N N . LEU A 1 218 ? -5.831 0.763 28.996 1.00 64.56 218 LEU A N 1
ATOM 1639 C CA . LEU A 1 218 ? -6.375 0.922 27.658 1.00 64.56 218 LEU A CA 1
ATOM 1640 C C . LEU A 1 218 ? -5.864 2.201 27.006 1.00 64.56 218 LEU A C 1
ATOM 1642 O O . LEU A 1 218 ? -5.901 3.276 27.603 1.00 64.56 218 LEU A O 1
ATOM 1646 N N . ALA A 1 219 ? -5.394 2.074 25.766 1.00 65.06 219 ALA A N 1
ATOM 1647 C CA . ALA A 1 219 ? -4.904 3.197 24.985 1.00 65.06 219 ALA A CA 1
ATOM 1648 C C . ALA A 1 219 ? -5.940 3.655 23.948 1.00 65.06 219 ALA A C 1
ATOM 1650 O O . ALA A 1 219 ? -6.648 2.846 23.348 1.00 65.06 219 ALA A O 1
ATOM 1651 N N . LEU A 1 220 ? -6.002 4.960 23.718 1.00 70.31 220 LEU A N 1
ATOM 1652 C CA . LEU A 1 220 ? -6.746 5.590 22.637 1.00 70.31 220 LEU A CA 1
ATOM 1653 C C . LEU A 1 220 ? -5.771 6.386 21.783 1.00 70.31 220 LEU A C 1
ATOM 1655 O O . LEU A 1 220 ? -4.966 7.130 22.332 1.00 70.31 220 LEU A O 1
ATOM 1659 N N . VAL A 1 221 ? -5.867 6.246 20.461 1.00 59.06 221 VAL A N 1
ATOM 1660 C CA . VAL A 1 221 ? -5.157 7.098 19.502 1.00 59.06 221 VAL A CA 1
ATOM 1661 C C . VAL A 1 221 ? -6.196 7.750 18.599 1.00 59.06 221 VAL A C 1
ATOM 1663 O O . VAL A 1 221 ? -6.832 7.064 17.798 1.00 59.06 221 VAL A O 1
ATOM 1666 N N . GLU A 1 222 ? -6.393 9.056 18.740 1.00 58.28 222 GLU A N 1
ATOM 1667 C CA . GLU A 1 222 ? -7.294 9.847 17.894 1.00 58.28 222 GLU A CA 1
ATOM 1668 C C . GLU A 1 222 ? -6.621 11.186 17.568 1.00 58.28 222 GLU A C 1
ATOM 1670 O O . GLU A 1 222 ? -6.081 11.835 18.459 1.00 58.28 222 GLU A O 1
ATOM 1675 N N . ASP A 1 223 ? -6.592 11.570 16.288 1.00 58.62 223 ASP A N 1
ATOM 1676 C CA . ASP A 1 223 ? -6.058 12.857 15.805 1.00 58.62 223 ASP A CA 1
ATOM 1677 C C . ASP A 1 223 ? -4.655 13.234 16.335 1.00 58.62 223 ASP A C 1
ATOM 1679 O O . ASP A 1 223 ? -4.364 14.388 16.641 1.00 58.62 223 ASP A O 1
ATOM 1683 N N . GLY A 1 224 ? -3.764 12.243 16.449 1.00 56.03 224 GLY A N 1
ATOM 1684 C CA . GLY A 1 224 ? -2.391 12.427 16.941 1.00 56.03 224 GLY A CA 1
ATOM 1685 C C . GLY A 1 224 ? -2.260 12.477 18.468 1.00 56.03 224 GLY A C 1
ATOM 1686 O O . GLY A 1 224 ? -1.143 12.495 18.982 1.00 56.03 224 GLY A O 1
ATOM 1687 N N . LEU A 1 225 ? -3.369 12.436 19.210 1.00 59.69 225 LEU A N 1
ATOM 1688 C CA . LEU A 1 225 ? -3.366 12.295 20.660 1.00 59.69 225 LEU A CA 1
ATOM 1689 C C . LEU A 1 225 ? -3.396 10.808 21.025 1.00 59.69 225 LEU A C 1
ATOM 1691 O O . LEU A 1 225 ? -4.403 10.133 20.809 1.00 59.69 225 LEU A O 1
ATOM 1695 N N . ALA A 1 226 ? -2.306 10.303 21.609 1.00 75.12 226 ALA A N 1
ATOM 1696 C CA . ALA A 1 226 ? -2.314 9.002 22.268 1.00 75.12 226 ALA A CA 1
ATOM 1697 C C . ALA A 1 226 ? -2.514 9.189 23.779 1.00 75.12 226 ALA A C 1
ATOM 1699 O O . ALA A 1 226 ? -1.753 9.914 24.419 1.00 75.12 226 ALA A O 1
ATOM 1700 N N . ALA A 1 227 ? -3.527 8.553 24.358 1.00 79.75 227 ALA A N 1
ATOM 1701 C CA . ALA A 1 227 ? -3.798 8.575 25.793 1.00 79.75 227 ALA A CA 1
ATOM 1702 C C . ALA A 1 227 ? -3.901 7.148 26.332 1.00 79.75 227 ALA A C 1
ATOM 1704 O O . ALA A 1 227 ? -4.484 6.295 25.671 1.00 79.75 227 ALA A O 1
ATOM 1705 N N . VAL A 1 228 ? -3.363 6.894 27.523 1.00 83.38 228 VAL A N 1
ATOM 1706 C CA . VAL A 1 228 ? -3.536 5.640 28.268 1.00 83.38 228 VAL A CA 1
ATOM 1707 C C . VAL A 1 228 ? -4.358 5.937 29.506 1.00 83.38 228 VAL A C 1
ATOM 1709 O O . VAL A 1 228 ? -4.025 6.850 30.261 1.00 83.38 228 VAL A O 1
ATOM 1712 N N . LEU A 1 229 ? -5.419 5.164 29.704 1.00 83.00 229 LEU A N 1
ATOM 1713 C CA . LEU A 1 229 ? -6.198 5.142 30.930 1.00 83.00 229 LEU A CA 1
ATOM 1714 C C . LEU A 1 229 ? -5.808 3.898 31.732 1.00 83.00 229 LEU A C 1
ATOM 1716 O O . LEU A 1 229 ? -5.819 2.798 31.181 1.00 83.00 229 LEU A O 1
ATOM 1720 N N . SER A 1 230 ? -5.484 4.077 33.009 1.00 84.06 230 SER A N 1
ATOM 1721 C CA . SER A 1 230 ? -5.101 2.999 33.924 1.00 84.06 230 SER A CA 1
ATOM 1722 C C . SER A 1 230 ? -5.797 3.120 35.277 1.00 84.06 230 SER A C 1
ATOM 1724 O O . SER A 1 230 ? -6.374 4.158 35.620 1.00 84.06 230 SER A O 1
ATOM 1726 N N . VAL A 1 231 ? -5.766 2.034 36.051 1.00 84.38 231 VAL A N 1
ATOM 1727 C CA . VAL A 1 231 ? -6.320 1.978 37.411 1.00 84.38 231 VAL A CA 1
ATOM 1728 C C . VAL A 1 231 ? -5.187 2.154 38.423 1.00 84.38 231 VAL A C 1
ATOM 1730 O O . VAL A 1 231 ? -4.320 1.292 38.557 1.00 84.38 231 VAL A O 1
ATOM 1733 N N . GLY A 1 232 ? -5.186 3.268 39.154 1.00 80.88 232 GLY A N 1
ATOM 1734 C CA . GLY A 1 232 ? -4.250 3.522 40.249 1.00 80.88 232 GLY A CA 1
ATOM 1735 C C . GLY A 1 232 ? -4.540 2.677 41.498 1.00 80.88 232 GLY A C 1
ATOM 1736 O O . GLY A 1 232 ? -5.598 2.066 41.634 1.00 80.88 232 GLY A O 1
ATOM 1737 N N . GLY A 1 233 ? -3.618 2.683 42.469 1.00 77.31 233 GLY A N 1
ATOM 1738 C CA . GLY A 1 233 ? -3.688 1.828 43.670 1.00 77.31 233 GLY A CA 1
ATOM 1739 C C . GLY A 1 233 ? -4.904 2.044 44.590 1.00 77.31 233 GLY A C 1
ATOM 1740 O O . GLY A 1 233 ? -5.161 1.225 45.466 1.00 77.31 233 GLY A O 1
ATOM 1741 N N . THR A 1 234 ? -5.664 3.122 44.399 1.00 82.75 234 THR A N 1
ATOM 1742 C CA . THR A 1 234 ? -6.903 3.450 45.129 1.00 82.75 234 THR A CA 1
ATOM 1743 C C . THR A 1 234 ? -8.169 3.212 44.295 1.00 82.75 234 THR A C 1
ATOM 1745 O O . THR A 1 234 ? -9.222 3.766 44.618 1.00 82.75 234 THR A O 1
ATOM 1748 N N . ASN A 1 235 ? -8.073 2.433 43.208 1.00 86.00 235 ASN A N 1
ATOM 1749 C CA . ASN A 1 235 ? -9.076 2.329 42.139 1.00 86.00 235 ASN A CA 1
ATOM 1750 C C . ASN A 1 235 ? -9.389 3.673 41.462 1.00 86.00 235 ASN A C 1
ATOM 1752 O O . ASN A 1 235 ? -10.422 3.820 40.820 1.00 86.00 235 ASN A O 1
ATOM 1756 N N . GLU A 1 236 ? -8.534 4.681 41.617 1.00 90.31 236 GLU A N 1
ATOM 1757 C CA . GLU A 1 236 ? -8.665 5.942 40.895 1.00 90.31 236 GLU A CA 1
ATOM 1758 C C . GLU A 1 236 ? -8.264 5.738 39.435 1.00 90.31 236 GLU A C 1
ATOM 1760 O O . GLU A 1 236 ? -7.173 5.242 39.154 1.00 90.31 236 GLU A O 1
ATOM 1765 N N . LEU A 1 237 ? -9.138 6.121 38.506 1.00 87.50 237 LEU A N 1
ATOM 1766 C CA . LEU A 1 237 ? -8.815 6.085 37.087 1.00 87.50 237 LEU A CA 1
ATOM 1767 C C . LEU A 1 237 ? -7.923 7.279 36.758 1.00 87.50 237 LEU A C 1
ATOM 1769 O O . LEU A 1 237 ? -8.305 8.436 36.978 1.00 87.50 237 LEU A O 1
ATOM 1773 N N . VAL A 1 238 ? -6.742 6.999 36.222 1.00 89.00 238 VAL A N 1
ATOM 1774 C CA . VAL A 1 238 ? -5.749 8.010 35.858 1.00 89.00 238 VAL A CA 1
ATOM 1775 C C . VAL A 1 238 ? -5.469 7.963 34.365 1.00 89.00 238 VAL A C 1
ATOM 1777 O O . VAL A 1 238 ? -5.507 6.901 33.751 1.00 89.00 238 VAL A O 1
ATOM 1780 N N . VAL A 1 239 ? -5.186 9.124 33.780 1.00 89.62 239 VAL A N 1
ATOM 1781 C CA . VAL A 1 239 ? -4.839 9.266 32.366 1.00 89.62 239 VAL A CA 1
ATOM 1782 C C . VAL A 1 239 ? -3.420 9.800 32.203 1.00 89.62 239 VAL A C 1
ATOM 1784 O O . VAL A 1 239 ? -3.016 10.743 32.888 1.00 89.62 239 VAL A O 1
ATOM 1787 N N . SER A 1 240 ? -2.688 9.224 31.257 1.00 86.31 240 SER A N 1
ATOM 1788 C CA . SER A 1 240 ? -1.403 9.726 30.771 1.00 86.31 240 SER A CA 1
ATOM 1789 C C . SER A 1 240 ? -1.494 9.999 29.275 1.00 86.31 240 SER A C 1
ATOM 1791 O O . SER A 1 240 ? -2.127 9.242 28.542 1.00 86.31 240 SER A O 1
ATOM 1793 N N . PHE A 1 241 ? -0.850 11.064 28.810 1.00 84.25 241 PHE A N 1
ATOM 1794 C CA . PHE A 1 241 ? -0.825 11.452 27.401 1.00 84.25 241 PHE A CA 1
ATOM 1795 C C . PHE A 1 241 ? 0.558 11.219 26.823 1.00 84.25 241 PHE A C 1
ATOM 1797 O O . PHE A 1 241 ? 1.551 11.537 27.477 1.00 84.25 241 PHE A O 1
ATOM 1804 N N . SER A 1 242 ? 0.631 10.704 25.604 1.00 82.12 242 SER A N 1
ATOM 1805 C CA . SER A 1 242 ? 1.890 10.647 24.885 1.00 82.12 242 SER A CA 1
ATOM 1806 C C . SER A 1 242 ? 2.254 12.011 24.313 1.00 82.12 242 SER A C 1
ATOM 1808 O O . SER A 1 242 ? 1.383 12.773 23.888 1.00 82.12 242 SER A O 1
ATOM 1810 N N . HIS A 1 243 ? 3.552 12.296 24.280 1.00 76.88 243 HIS A N 1
ATOM 1811 C CA . HIS A 1 243 ? 4.099 13.491 23.644 1.00 76.88 243 HIS A CA 1
ATOM 1812 C C . HIS A 1 243 ? 4.607 13.239 22.213 1.00 76.88 243 HIS A C 1
ATOM 1814 O O . HIS A 1 243 ? 4.891 14.198 21.502 1.00 76.88 243 HIS A O 1
ATOM 1820 N N . ASP A 1 244 ? 4.727 11.975 21.794 1.00 71.44 244 ASP A N 1
ATOM 1821 C CA . ASP A 1 244 ? 5.539 11.558 20.640 1.00 71.44 244 ASP A CA 1
ATOM 1822 C C . ASP A 1 244 ? 5.121 10.188 20.047 1.00 71.44 244 ASP A C 1
ATOM 1824 O O . ASP A 1 244 ? 5.959 9.391 19.626 1.00 71.44 244 ASP A O 1
ATOM 1828 N N . GLY A 1 245 ? 3.820 9.878 20.022 1.00 66.69 245 GLY A N 1
ATOM 1829 C CA . GLY A 1 245 ? 3.314 8.642 19.397 1.00 66.69 245 GLY A CA 1
ATOM 1830 C C . GLY A 1 245 ? 3.513 7.365 20.229 1.00 66.69 245 GLY A C 1
ATOM 1831 O O . GLY A 1 245 ? 3.306 6.256 19.739 1.00 66.69 245 GLY A O 1
ATOM 1832 N N . GLY A 1 246 ? 3.863 7.514 21.506 1.00 73.12 246 GLY A N 1
ATOM 1833 C CA . GLY A 1 246 ? 3.904 6.458 22.518 1.00 73.12 246 GLY A CA 1
ATOM 1834 C C . GLY A 1 246 ? 5.273 6.241 23.165 1.00 73.12 246 GLY A C 1
ATOM 1835 O O . GLY A 1 246 ? 5.383 5.354 24.015 1.00 73.12 246 GLY A O 1
ATOM 1836 N N . ALA A 1 247 ? 6.300 7.012 22.797 1.00 63.72 247 ALA A N 1
ATOM 1837 C CA . ALA A 1 247 ? 7.662 6.837 23.306 1.00 63.72 247 ALA A CA 1
ATOM 1838 C C . ALA A 1 247 ? 7.879 7.504 24.678 1.00 63.72 247 ALA A C 1
ATOM 1840 O O . ALA A 1 247 ? 8.527 6.926 25.552 1.00 63.72 247 ALA A O 1
ATOM 1841 N N . THR A 1 248 ? 7.285 8.669 24.913 1.00 74.06 248 THR A N 1
ATOM 1842 C CA . THR A 1 248 ? 7.258 9.377 26.193 1.00 74.06 248 THR A CA 1
ATOM 1843 C C . THR A 1 248 ? 5.831 9.733 26.590 1.00 74.06 248 THR A C 1
ATOM 1845 O O . THR A 1 248 ? 4.944 9.925 25.752 1.00 74.06 248 THR A O 1
ATOM 1848 N N . TRP A 1 249 ? 5.611 9.791 27.906 1.00 85.12 249 TRP A N 1
ATOM 1849 C CA . TRP A 1 249 ? 4.296 9.946 28.517 1.00 85.12 249 TRP A CA 1
ATOM 1850 C C . TRP A 1 249 ? 4.322 11.009 29.609 1.00 85.12 249 TRP A C 1
ATOM 1852 O O . TRP A 1 249 ? 5.288 11.119 30.367 1.00 85.12 249 TRP A O 1
ATOM 1862 N N . SER A 1 250 ? 3.231 11.761 29.721 1.00 85.75 250 SER A N 1
ATOM 1863 C CA . SER A 1 250 ? 3.011 12.674 30.834 1.00 85.75 250 SER A CA 1
ATOM 1864 C C . SER A 1 250 ? 2.891 11.908 32.150 1.00 85.75 250 SER A C 1
ATOM 1866 O O . SER A 1 250 ? 2.472 10.750 32.174 1.00 85.75 250 SER A O 1
ATOM 1868 N N . SER A 1 251 ? 3.127 12.590 33.271 1.00 87.94 251 SER A N 1
ATOM 1869 C CA . SER A 1 251 ? 2.709 12.073 34.577 1.00 87.94 251 SER A CA 1
ATOM 1870 C C . SER A 1 251 ? 1.212 11.756 34.577 1.00 87.94 251 SER A C 1
ATOM 1872 O O . SER A 1 251 ? 0.420 12.518 34.012 1.00 87.94 251 SER A O 1
ATOM 1874 N N . ALA A 1 252 ? 0.843 10.660 35.240 1.00 87.75 252 ALA A N 1
ATOM 1875 C CA . ALA A 1 252 ? -0.544 10.247 35.395 1.00 87.75 252 ALA A CA 1
ATOM 1876 C C . ALA A 1 252 ? -1.360 11.340 36.100 1.00 87.75 252 ALA A C 1
ATOM 1878 O O . ALA A 1 252 ? -0.938 11.890 37.123 1.00 87.75 252 ALA A O 1
ATOM 1879 N N . ARG A 1 253 ? -2.528 11.663 35.544 1.00 89.94 253 ARG A N 1
ATOM 1880 C CA . ARG A 1 253 ? -3.457 12.653 36.093 1.00 89.94 253 ARG A CA 1
ATOM 1881 C C . ARG A 1 253 ? -4.763 11.978 36.498 1.00 89.94 253 ARG A C 1
ATOM 1883 O O . ARG A 1 253 ? -5.325 11.251 35.680 1.00 89.94 253 ARG A O 1
ATOM 1890 N N . PRO A 1 254 ? -5.279 12.233 37.709 1.00 88.56 254 PRO A N 1
ATOM 1891 C CA . PRO A 1 254 ? -6.606 11.780 38.099 1.00 88.56 254 PRO A CA 1
ATOM 1892 C C . PRO A 1 254 ? -7.690 12.255 37.132 1.00 88.56 254 PRO A C 1
ATOM 1894 O O . PRO A 1 254 ? -7.730 13.432 36.773 1.00 88.56 254 PRO A O 1
ATOM 1897 N N . THR A 1 255 ? -8.594 11.353 36.755 1.00 87.12 255 THR A N 1
ATOM 1898 C CA . THR A 1 255 ? -9.819 11.703 36.010 1.00 87.12 255 THR A CA 1
ATOM 1899 C C . THR A 1 255 ? -10.958 12.148 36.933 1.00 87.12 255 THR A C 1
ATOM 1901 O O . THR A 1 255 ? -11.964 12.669 36.467 1.00 87.12 255 THR A O 1
ATOM 1904 N N . GLY A 1 256 ? -10.824 11.920 38.246 1.00 89.44 256 GLY A N 1
ATOM 1905 C CA . GLY A 1 256 ? -11.899 12.091 39.230 1.00 89.44 256 GLY A CA 1
ATOM 1906 C C . GLY A 1 256 ? -12.875 10.911 39.298 1.00 89.44 256 GLY A C 1
ATOM 1907 O O . GLY A 1 256 ? -13.752 10.897 40.161 1.00 89.44 256 GLY A O 1
ATOM 1908 N N . LEU A 1 257 ? -12.714 9.907 38.431 1.00 89.00 257 LEU A N 1
ATOM 1909 C CA . LEU A 1 257 ? -13.503 8.680 38.431 1.00 89.00 257 LEU A CA 1
ATOM 1910 C C . LEU A 1 257 ? -12.801 7.584 39.237 1.00 89.00 257 LEU A C 1
ATOM 1912 O O . LEU A 1 257 ? -11.571 7.529 39.311 1.00 89.00 257 LEU A O 1
ATOM 1916 N N . ARG A 1 258 ? -13.594 6.688 39.824 1.00 91.06 258 ARG A N 1
ATOM 1917 C CA . ARG A 1 258 ? -13.100 5.513 40.544 1.00 91.06 258 ARG A CA 1
ATOM 1918 C C . ARG A 1 258 ? -13.746 4.254 39.999 1.00 91.06 258 ARG A C 1
ATOM 1920 O O . ARG A 1 258 ? -14.955 4.235 39.813 1.00 91.06 258 ARG A O 1
ATOM 1927 N N . GLY A 1 259 ? -12.949 3.220 39.772 1.00 88.00 259 GLY A N 1
ATOM 1928 C CA . GLY A 1 259 ? -13.409 1.919 39.316 1.00 88.00 259 GLY A CA 1
ATOM 1929 C C . GLY A 1 259 ? -12.277 1.044 38.801 1.00 88.00 259 GLY A C 1
ATOM 1930 O O . GLY A 1 259 ? -11.097 1.371 38.905 1.00 88.00 259 GLY A O 1
ATOM 1931 N N . THR A 1 260 ? -12.655 -0.093 38.243 1.00 86.31 260 THR A N 1
ATOM 1932 C CA . THR A 1 260 ? -11.760 -1.108 37.696 1.00 86.31 260 THR A CA 1
ATOM 1933 C C . THR A 1 260 ? -12.188 -1.473 36.279 1.00 86.31 260 THR A C 1
ATOM 1935 O O . THR A 1 260 ? -13.279 -1.111 35.837 1.00 86.31 260 THR A O 1
ATOM 1938 N N . LYS A 1 261 ? -11.319 -2.187 35.554 1.00 83.88 261 LYS A N 1
ATOM 1939 C CA . LYS A 1 261 ? -11.599 -2.709 34.203 1.00 83.88 261 LYS A CA 1
ATOM 1940 C C . LYS A 1 261 ? -12.133 -1.635 33.233 1.00 83.88 261 LYS A C 1
ATOM 1942 O O . LYS A 1 261 ? -13.191 -1.838 32.629 1.00 83.88 261 LYS A O 1
ATOM 1947 N N . PRO A 1 262 ? -11.452 -0.483 33.103 1.00 84.62 262 PRO A N 1
ATOM 1948 C CA . PRO A 1 262 ? -11.904 0.557 32.205 1.00 84.62 262 PRO A CA 1
ATOM 1949 C C . PRO A 1 262 ? -11.865 0.084 30.745 1.00 84.62 262 PRO A C 1
ATOM 1951 O O . PRO A 1 262 ? -11.007 -0.694 30.332 1.00 84.62 262 PRO A O 1
ATOM 1954 N N . SER A 1 263 ? -12.802 0.593 29.957 1.00 82.06 263 SER A N 1
ATOM 1955 C CA . SER A 1 263 ? -12.931 0.371 28.521 1.00 82.06 263 SER A CA 1
ATOM 1956 C C . SER A 1 263 ? -13.274 1.699 27.867 1.00 82.06 263 SER A C 1
ATOM 1958 O O . SER A 1 263 ? -14.267 2.323 28.230 1.00 82.06 263 SER A O 1
ATOM 1960 N N . LEU A 1 264 ? -12.438 2.165 26.945 1.00 82.94 264 LEU A N 1
ATOM 1961 C CA . LEU A 1 264 ? -12.531 3.485 26.321 1.00 82.94 264 LEU A CA 1
ATOM 1962 C C . LEU A 1 264 ? -12.851 3.317 24.839 1.00 82.94 264 LEU A C 1
ATOM 1964 O O . LEU A 1 264 ? -12.386 2.383 24.184 1.00 82.94 264 LEU A O 1
ATOM 1968 N N . LEU A 1 265 ? -13.619 4.254 24.303 1.00 80.75 265 LEU A N 1
ATOM 1969 C CA . LEU A 1 265 ? -13.978 4.301 22.898 1.00 80.75 265 LEU A CA 1
ATOM 1970 C C . LEU A 1 265 ? -13.985 5.753 22.417 1.00 80.75 265 LEU A C 1
ATOM 1972 O O . LEU A 1 265 ? -14.719 6.580 22.959 1.00 80.75 265 LEU A O 1
ATOM 1976 N N . ALA A 1 266 ? -13.213 6.045 21.369 1.00 78.31 266 ALA A N 1
ATOM 1977 C CA . ALA A 1 266 ? -13.359 7.284 20.608 1.00 78.31 266 ALA A CA 1
ATOM 1978 C C . ALA A 1 266 ? -14.638 7.242 19.773 1.00 78.31 266 ALA A C 1
ATOM 1980 O O . ALA A 1 266 ? -14.917 6.253 19.081 1.00 78.31 266 ALA A O 1
ATOM 1981 N N . LEU A 1 267 ? -15.404 8.325 19.833 1.00 71.94 267 LEU A N 1
ATOM 1982 C CA . LEU A 1 267 ? -16.669 8.492 19.123 1.00 71.94 267 LEU A CA 1
ATOM 1983 C C . LEU A 1 267 ? -16.573 9.475 17.949 1.00 71.94 267 LEU A C 1
ATOM 1985 O O . LEU A 1 267 ? -17.574 9.663 17.254 1.00 71.94 267 LEU A O 1
ATOM 1989 N N . GLY A 1 268 ? -15.392 10.047 17.691 1.00 64.50 268 GLY A N 1
ATOM 1990 C CA . GLY A 1 268 ? -15.198 11.120 16.718 1.00 64.50 268 GLY A CA 1
ATOM 1991 C C . GLY A 1 268 ? -15.441 12.503 17.327 1.00 64.50 268 GLY A C 1
ATOM 1992 O O . GLY A 1 268 ? -16.098 12.643 18.361 1.00 64.50 268 GLY A O 1
ATOM 1993 N N . ASN A 1 269 ? -14.941 13.550 16.661 1.00 69.31 269 ASN A N 1
ATOM 1994 C CA . ASN A 1 269 ? -15.048 14.954 17.093 1.00 69.31 269 ASN A CA 1
ATOM 1995 C C . ASN A 1 269 ? -14.460 15.217 18.496 1.00 69.31 269 ASN A C 1
ATOM 1997 O O . ASN A 1 269 ? -14.941 16.095 19.214 1.00 69.31 269 ASN A O 1
ATOM 2001 N N . GLY A 1 270 ? -13.464 14.424 18.905 1.00 68.56 270 GLY A N 1
ATOM 2002 C CA . GLY A 1 270 ? -12.851 14.497 20.233 1.00 68.56 270 GLY A CA 1
ATOM 2003 C C . GLY A 1 270 ? -13.708 13.924 21.366 1.00 68.56 270 GLY A C 1
ATOM 2004 O O . GLY A 1 270 ? -13.315 13.998 22.526 1.00 68.56 270 GLY A O 1
ATOM 2005 N N . VAL A 1 271 ? -14.878 13.344 21.076 1.00 76.50 271 VAL A N 1
ATOM 2006 C CA . VAL A 1 271 ? -15.721 12.751 22.117 1.00 76.50 271 VAL A CA 1
ATOM 2007 C C . VAL A 1 271 ? -15.198 11.370 22.486 1.00 76.50 271 VAL A C 1
ATOM 2009 O O . VAL A 1 271 ? -15.033 10.495 21.635 1.00 76.50 271 VAL A O 1
ATOM 2012 N N . VAL A 1 272 ? -15.017 11.149 23.783 1.00 82.06 272 VAL A N 1
ATOM 2013 C CA . VAL A 1 272 ? -14.568 9.879 24.343 1.00 82.06 272 VAL A CA 1
ATOM 2014 C C . VAL A 1 272 ? -15.641 9.317 25.266 1.00 82.06 272 VAL A C 1
ATOM 2016 O O . VAL A 1 272 ? -16.213 10.038 26.086 1.00 82.06 272 VAL A O 1
ATOM 2019 N N . ALA A 1 273 ? -15.906 8.020 25.142 1.00 84.06 273 ALA A N 1
ATOM 2020 C CA . ALA A 1 273 ? -16.737 7.257 26.061 1.00 84.06 273 ALA A CA 1
ATOM 2021 C C . ALA A 1 273 ? -15.893 6.279 26.871 1.00 84.06 273 ALA A C 1
ATOM 2023 O O . ALA A 1 273 ? -14.985 5.648 26.338 1.00 84.06 273 ALA A O 1
ATOM 2024 N N . LEU A 1 274 ? -16.231 6.139 28.146 1.00 86.44 274 LEU A N 1
ATOM 2025 C CA . LEU A 1 274 ? -15.604 5.251 29.107 1.00 86.44 274 LEU A CA 1
ATOM 2026 C C . LEU A 1 274 ? -16.678 4.375 29.758 1.00 86.44 274 LEU A C 1
ATOM 2028 O O . LEU A 1 274 ? -17.708 4.880 30.198 1.00 86.44 274 LEU A O 1
ATOM 2032 N N . ALA A 1 275 ? -16.417 3.080 29.861 1.00 86.81 275 ALA A N 1
ATOM 2033 C CA . ALA A 1 275 ? -17.139 2.144 30.710 1.00 86.81 275 ALA A CA 1
ATOM 2034 C C . ALA A 1 275 ? -16.176 1.604 31.768 1.00 86.81 275 ALA A C 1
ATOM 2036 O O . ALA A 1 275 ? -15.030 1.303 31.445 1.00 86.81 275 ALA A O 1
ATOM 2037 N N . TYR A 1 276 ? -16.610 1.500 33.017 1.00 87.38 276 TYR A N 1
ATOM 2038 C CA . TYR A 1 276 ? -15.780 1.043 34.133 1.00 87.38 276 TYR A CA 1
ATOM 2039 C C . TYR A 1 276 ? -16.644 0.382 35.208 1.00 87.38 276 TYR A C 1
ATOM 2041 O O . TYR A 1 276 ? -17.841 0.632 35.276 1.00 87.38 276 TYR A O 1
ATOM 2049 N N . ASP A 1 277 ? -16.056 -0.482 36.027 1.00 84.56 277 ASP A N 1
ATOM 2050 C CA . ASP A 1 277 ? -16.739 -1.193 37.115 1.00 84.56 277 ASP A CA 1
ATOM 2051 C C . ASP A 1 277 ? -16.409 -0.518 38.454 1.00 84.56 277 ASP A C 1
ATOM 2053 O O . ASP A 1 277 ? -15.261 -0.573 38.902 1.00 84.56 277 ASP A O 1
ATOM 2057 N N . ASP A 1 278 ? -17.373 0.169 39.066 1.00 85.88 278 ASP A N 1
ATOM 2058 C CA . ASP A 1 278 ? -17.224 0.829 40.369 1.00 85.88 278 ASP A CA 1
ATOM 2059 C C . ASP A 1 278 ? -17.941 0.068 41.501 1.00 85.88 278 ASP A C 1
ATOM 2061 O O . ASP A 1 278 ? -18.400 -1.060 41.332 1.00 85.88 278 ASP A O 1
ATOM 2065 N N . GLU A 1 279 ? -18.015 0.653 42.701 1.00 85.62 279 GLU A N 1
ATOM 2066 C CA . GLU A 1 279 ? -18.672 0.017 43.859 1.00 85.62 279 GLU A CA 1
ATOM 2067 C C . GLU A 1 279 ? -20.174 -0.246 43.638 1.00 85.62 279 GLU A C 1
ATOM 2069 O O . GLU A 1 279 ? -20.763 -1.106 44.296 1.00 85.62 279 GLU A O 1
ATOM 2074 N N . SER A 1 280 ? -20.792 0.472 42.700 1.00 83.06 280 SER A N 1
ATOM 2075 C CA . SER A 1 280 ? -22.182 0.310 42.272 1.00 83.06 280 SER A CA 1
ATOM 2076 C C . SER A 1 280 ? -22.318 -0.581 41.030 1.00 83.06 280 SER A C 1
ATOM 2078 O O . SER A 1 280 ? -23.435 -0.778 40.559 1.00 83.06 280 SER A O 1
ATOM 2080 N N . GLY A 1 281 ? -21.231 -1.158 40.508 1.00 84.75 281 GLY A N 1
ATOM 2081 C CA . GLY A 1 281 ? -21.213 -1.989 39.303 1.00 84.75 281 GLY A CA 1
ATOM 2082 C C . GLY A 1 281 ? -20.815 -1.216 38.043 1.00 84.75 281 GLY A C 1
ATOM 2083 O O . GLY A 1 281 ? -20.022 -0.279 38.088 1.00 84.75 281 GLY A O 1
ATOM 2084 N N . LEU A 1 282 ? -21.349 -1.626 36.887 1.00 83.06 282 LEU A N 1
ATOM 2085 C CA . LEU A 1 282 ? -20.994 -1.015 35.604 1.00 83.06 282 LEU A CA 1
ATOM 2086 C C . LEU A 1 282 ? -21.471 0.442 35.494 1.00 83.06 282 LEU A C 1
ATOM 2088 O O . LEU A 1 282 ? -22.667 0.714 35.364 1.00 83.06 282 LEU A O 1
ATOM 2092 N N . SER A 1 283 ? -20.507 1.349 35.427 1.00 85.38 283 SER A N 1
ATOM 2093 C CA . SER A 1 283 ? -20.674 2.784 35.249 1.00 85.38 283 SER A CA 1
ATOM 2094 C C . SER A 1 283 ? -20.144 3.253 33.899 1.00 85.38 283 SER A C 1
ATOM 2096 O O . SER A 1 283 ? -19.301 2.617 33.260 1.00 85.38 283 SER A O 1
ATOM 2098 N N . PHE A 1 284 ? -20.659 4.398 33.455 1.00 86.06 284 PHE A N 1
ATOM 2099 C CA . PHE A 1 284 ? -20.292 5.019 32.189 1.00 86.06 284 PHE A CA 1
ATOM 2100 C C . PHE A 1 284 ? -19.917 6.474 32.407 1.00 86.06 284 PHE A C 1
ATOM 2102 O O . PHE A 1 284 ? -20.528 7.159 33.223 1.00 86.06 284 PHE A O 1
ATOM 2109 N N . ALA A 1 285 ? -18.956 6.967 31.638 1.00 86.19 285 ALA A N 1
ATOM 2110 C CA . ALA A 1 285 ? -18.643 8.381 31.548 1.00 86.19 285 ALA A CA 1
ATOM 2111 C C . ALA A 1 285 ? -18.424 8.790 30.089 1.00 86.19 285 ALA A C 1
ATOM 2113 O O . ALA A 1 285 ? -17.982 7.987 29.270 1.00 86.19 285 ALA A O 1
ATOM 2114 N N . CYS A 1 286 ? -18.720 10.042 29.751 1.00 87.56 286 CYS A N 1
ATOM 2115 C CA . CYS A 1 286 ? -18.312 10.626 28.474 1.00 87.56 286 CYS A CA 1
ATOM 2116 C C . CYS A 1 286 ? -17.789 12.043 28.659 1.00 87.56 286 CYS A C 1
ATOM 2118 O O . CYS A 1 286 ? -18.163 12.730 29.610 1.00 87.56 286 CYS A O 1
ATOM 2120 N N . GLY A 1 287 ? -16.964 12.484 27.720 1.00 83.69 287 GLY A N 1
ATOM 2121 C CA . GLY A 1 287 ? -16.410 13.830 27.696 1.00 83.69 287 GLY A CA 1
ATOM 2122 C C . GLY A 1 287 ? -15.933 14.217 26.305 1.00 83.69 287 GLY A C 1
ATOM 2123 O O . GLY A 1 287 ? -15.775 13.363 25.437 1.00 83.69 287 GLY A O 1
ATOM 2124 N N . SER A 1 288 ? -15.669 15.506 26.109 1.00 80.31 288 SER A N 1
ATOM 2125 C CA . SER A 1 288 ? -14.975 16.049 24.927 1.00 80.31 288 SER A CA 1
ATOM 2126 C C . SER A 1 288 ? -13.456 15.814 24.963 1.00 80.31 288 SER A C 1
ATOM 2128 O O . SER A 1 288 ? -12.726 16.263 24.085 1.00 80.31 288 SER A O 1
ATOM 2130 N N . SER A 1 289 ? -12.963 15.171 26.024 1.00 77.56 289 SER A N 1
ATOM 2131 C CA . SER A 1 289 ? -11.598 14.674 26.178 1.00 77.56 289 SER A CA 1
ATOM 2132 C C . SER A 1 289 ? -11.553 13.664 27.329 1.00 77.56 289 SER A C 1
ATOM 2134 O O . SER A 1 289 ? -12.448 13.638 28.177 1.00 77.56 289 SER A O 1
ATOM 2136 N N . VAL A 1 290 ? -10.471 12.885 27.426 1.00 73.44 290 VAL A N 1
ATOM 2137 C CA . VAL A 1 290 ? -10.239 11.960 28.556 1.00 73.44 290 VAL A CA 1
ATOM 2138 C C . VAL A 1 290 ? -10.082 12.707 29.899 1.00 73.44 290 VAL A C 1
ATOM 2140 O O . VAL A 1 290 ? -10.258 12.124 30.963 1.00 73.44 290 VAL A O 1
ATOM 2143 N N . THR A 1 291 ? -9.796 14.013 29.870 1.00 77.19 291 THR A N 1
ATOM 2144 C CA . THR A 1 291 ? -9.700 14.881 31.061 1.00 77.19 291 THR A CA 1
ATOM 2145 C C . THR A 1 291 ? -11.016 15.528 31.500 1.00 77.19 291 THR A C 1
ATOM 2147 O O . THR A 1 291 ? -11.055 16.095 32.586 1.00 77.19 291 THR A O 1
ATOM 2150 N N . ASP A 1 292 ? -12.079 15.461 30.694 1.00 84.19 292 ASP A N 1
ATOM 2151 C CA . ASP A 1 292 ? -13.415 16.004 31.022 1.00 84.19 292 ASP A CA 1
ATOM 2152 C C . ASP A 1 292 ? -14.470 14.889 31.001 1.00 84.19 292 ASP A C 1
ATOM 2154 O O . ASP A 1 292 ? -15.589 15.062 30.520 1.00 84.19 292 ASP A O 1
ATOM 2158 N N . LEU A 1 293 ? -14.098 13.699 31.479 1.00 85.50 293 LEU A N 1
ATOM 2159 C CA . LEU A 1 293 ? -15.029 12.584 31.603 1.00 85.50 293 LEU A CA 1
ATOM 2160 C C . LEU A 1 293 ? -16.026 12.862 32.728 1.00 85.50 293 LEU A C 1
ATOM 2162 O O . LEU A 1 293 ? -15.649 13.064 33.882 1.00 85.50 293 LEU A O 1
ATOM 2166 N N . ARG A 1 294 ? -17.316 12.831 32.397 1.00 87.31 294 ARG A N 1
ATOM 2167 C CA . ARG A 1 294 ? -18.406 13.009 33.360 1.00 87.31 294 ARG A CA 1
ATOM 2168 C C . ARG A 1 294 ? -19.249 11.748 33.437 1.00 87.31 294 ARG A C 1
ATOM 2170 O O . ARG A 1 294 ? -19.596 11.222 32.376 1.00 87.31 294 ARG A O 1
ATOM 2177 N N . PRO A 1 295 ? -19.612 11.278 34.645 1.00 86.38 295 PRO A N 1
ATOM 2178 C CA . PRO A 1 295 ? -20.519 10.151 34.793 1.00 86.38 295 PRO A CA 1
ATOM 2179 C C . PRO A 1 295 ? -21.818 10.381 34.018 1.00 86.38 295 PRO A C 1
ATOM 2181 O O . PRO A 1 295 ? -22.471 11.418 34.151 1.00 86.38 295 PRO A O 1
ATOM 2184 N N . ILE A 1 296 ? -22.199 9.397 33.215 1.00 83.12 296 ILE A N 1
ATOM 2185 C CA . ILE A 1 296 ? -23.524 9.292 32.621 1.00 83.12 296 ILE A CA 1
ATOM 2186 C C . ILE A 1 296 ? -24.278 8.329 33.523 1.00 83.12 296 ILE A C 1
ATOM 2188 O O . ILE A 1 296 ? -23.912 7.162 33.592 1.00 83.12 296 ILE A O 1
ATOM 2192 N N . HIS A 1 297 ? -25.317 8.792 34.211 1.00 74.00 297 HIS A N 1
ATOM 2193 C CA . HIS A 1 297 ? -26.214 7.911 34.959 1.00 74.00 297 HIS A CA 1
ATOM 2194 C C . HIS A 1 297 ? -27.288 7.408 33.994 1.00 74.00 297 HIS A C 1
ATOM 2196 O O . HIS A 1 297 ? -28.259 8.133 33.763 1.00 74.00 297 HIS A O 1
ATOM 2202 N N . PRO A 1 298 ? -27.136 6.226 33.363 1.00 53.84 298 PRO A N 1
ATOM 2203 C CA . PRO A 1 298 ? -27.960 5.910 32.209 1.00 53.84 298 PRO A CA 1
ATOM 2204 C C . PRO A 1 298 ? -29.378 5.556 32.655 1.00 53.84 298 PRO A C 1
ATOM 2206 O O . PRO A 1 298 ? -30.326 5.901 31.964 1.00 53.84 298 PRO A O 1
ATOM 2209 N N . PHE A 1 299 ? -29.547 4.935 33.830 1.00 53.16 299 PHE A N 1
ATOM 2210 C CA . PHE A 1 299 ? -30.847 4.541 34.373 1.00 53.16 299 PHE A CA 1
ATOM 2211 C C . PHE A 1 299 ? -30.750 4.390 35.896 1.00 53.16 299 PHE A C 1
ATOM 2213 O O . PHE A 1 299 ? -29.836 3.737 36.386 1.00 53.16 299 PHE A O 1
ATOM 2220 N N . ALA A 1 300 ? -31.713 4.923 36.653 1.00 49.06 300 ALA A N 1
ATOM 2221 C CA . ALA A 1 300 ? -31.717 4.849 38.121 1.00 49.06 300 ALA A CA 1
ATOM 2222 C C . ALA A 1 300 ? -31.847 3.419 38.703 1.00 49.06 300 ALA A C 1
ATOM 2224 O O . ALA A 1 300 ? -31.753 3.262 39.912 1.00 49.06 300 ALA A O 1
ATOM 2225 N N . ASN A 1 301 ? -32.063 2.385 37.871 1.00 47.56 301 ASN A N 1
ATOM 2226 C CA . ASN A 1 301 ? -32.468 1.043 38.318 1.00 47.56 301 ASN A CA 1
ATOM 2227 C C . ASN A 1 301 ? -31.739 -0.136 37.630 1.00 47.56 301 ASN A C 1
ATOM 2229 O O . ASN A 1 301 ? -32.203 -1.268 37.745 1.00 47.56 301 ASN A O 1
ATOM 2233 N N . ALA A 1 302 ? -30.646 0.083 36.889 1.00 48.91 302 ALA A N 1
ATOM 2234 C CA . ALA A 1 302 ? -29.931 -0.998 36.196 1.00 48.91 302 ALA A CA 1
ATOM 2235 C C . ALA A 1 302 ? -28.544 -1.229 36.808 1.00 48.91 302 ALA A C 1
ATOM 2237 O O . ALA A 1 302 ? -27.547 -0.700 36.329 1.00 48.91 302 ALA A O 1
ATOM 2238 N N . THR A 1 303 ? -28.487 -2.024 37.873 1.00 55.22 303 THR A N 1
ATOM 2239 C CA . THR A 1 303 ? -27.228 -2.469 38.477 1.00 55.22 303 THR A CA 1
ATOM 2240 C C . THR A 1 303 ? -26.804 -3.782 37.825 1.00 55.22 303 THR A C 1
ATOM 2242 O O . THR A 1 303 ? -27.500 -4.790 37.955 1.00 55.22 303 THR A O 1
ATOM 2245 N N . ILE A 1 304 ? -25.682 -3.787 37.100 1.00 57.84 304 ILE A N 1
ATOM 2246 C CA . ILE A 1 304 ? -25.103 -5.010 36.529 1.00 57.84 304 ILE A CA 1
ATOM 2247 C C . ILE A 1 304 ? -23.832 -5.337 37.313 1.00 57.84 304 ILE A C 1
ATOM 2249 O O . ILE A 1 304 ? -22.850 -4.603 37.235 1.00 57.84 304 ILE A O 1
ATOM 2253 N N . HIS A 1 305 ? -23.858 -6.440 38.063 1.00 60.22 305 HIS A N 1
ATOM 2254 C CA . HIS A 1 305 ? -22.712 -6.952 38.817 1.00 60.22 305 HIS A CA 1
ATOM 2255 C C . HIS A 1 305 ? -22.035 -8.118 38.081 1.00 60.22 305 HIS A C 1
ATOM 2257 O O . HIS A 1 305 ? -22.702 -8.897 37.399 1.00 60.22 305 HIS A O 1
ATOM 2263 N N . GLY A 1 306 ? -20.724 -8.294 38.285 1.00 55.22 306 GLY A N 1
ATOM 2264 C CA . GLY A 1 306 ? -20.019 -9.533 37.921 1.00 55.22 306 GLY A CA 1
ATOM 2265 C C . GLY A 1 306 ? -19.571 -9.645 36.461 1.00 55.22 306 GLY A C 1
ATOM 2266 O O . GLY A 1 306 ? -19.475 -10.750 35.925 1.00 55.22 306 GLY A O 1
ATOM 2267 N N . LEU A 1 307 ? -19.292 -8.520 35.803 1.00 58.03 307 LEU A N 1
ATOM 2268 C CA . LEU A 1 307 ? -18.805 -8.510 34.424 1.00 58.03 307 LEU A CA 1
ATOM 2269 C C . LEU A 1 307 ? -17.290 -8.732 34.375 1.00 58.03 307 LEU A C 1
ATOM 2271 O O . LEU A 1 307 ? -16.534 -8.136 35.147 1.00 58.03 307 LEU A O 1
ATOM 2275 N N . ALA A 1 308 ? -16.834 -9.595 33.464 1.00 56.38 308 ALA A N 1
ATOM 2276 C CA . ALA A 1 308 ? -15.402 -9.845 33.296 1.00 56.38 308 ALA A CA 1
ATOM 2277 C C . ALA A 1 308 ? -14.691 -8.593 32.767 1.00 56.38 308 ALA A C 1
ATOM 2279 O O . ALA A 1 308 ? -13.746 -8.146 33.406 1.00 56.38 308 ALA A O 1
ATOM 2280 N N . HIS A 1 309 ? -15.194 -7.998 31.677 1.00 65.06 309 HIS A N 1
ATOM 2281 C CA . HIS A 1 309 ? -14.692 -6.761 31.066 1.00 65.06 309 HIS A CA 1
ATOM 2282 C C . HIS A 1 309 ? -15.802 -6.109 30.214 1.00 65.06 309 HIS A C 1
ATOM 2284 O O . HIS A 1 309 ? -16.364 -6.799 29.357 1.00 65.06 309 HIS A O 1
ATOM 2290 N N . PRO A 1 310 ? -16.155 -4.825 30.414 1.00 65.38 310 PRO A N 1
ATOM 2291 C CA . PRO A 1 310 ? -17.093 -4.140 29.529 1.00 65.38 310 PRO A CA 1
ATOM 2292 C C . PRO A 1 310 ? -16.458 -3.869 28.158 1.00 65.38 310 PRO A C 1
ATOM 2294 O O . PRO A 1 310 ? -15.320 -3.408 28.063 1.00 65.38 310 PRO A O 1
ATOM 2297 N N . ILE A 1 311 ? -17.196 -4.124 27.079 1.00 67.94 311 ILE A N 1
ATOM 2298 C CA . ILE A 1 311 ? -16.784 -3.805 25.707 1.00 67.94 311 ILE A CA 1
ATOM 2299 C C . ILE A 1 311 ? -17.713 -2.724 25.168 1.00 67.94 311 ILE A C 1
ATOM 2301 O O . ILE A 1 311 ? -18.914 -2.950 25.018 1.00 67.94 311 ILE A O 1
ATOM 2305 N N . LEU A 1 312 ? -17.152 -1.560 24.842 1.00 68.00 312 LEU A N 1
ATOM 2306 C CA . LEU A 1 312 ? -17.874 -0.490 24.163 1.00 68.00 312 LEU A CA 1
ATOM 2307 C C . LEU A 1 312 ? -17.793 -0.649 22.641 1.00 68.00 312 LEU A C 1
ATOM 2309 O O . LEU A 1 312 ? -16.725 -0.860 22.071 1.00 68.00 312 LEU A O 1
ATOM 2313 N N . LEU A 1 313 ? -18.934 -0.482 21.979 1.00 64.19 313 LEU A N 1
ATOM 2314 C CA . LEU A 1 313 ? -19.095 -0.448 20.530 1.00 64.19 313 LEU A CA 1
ATOM 2315 C C . LEU A 1 313 ? -19.880 0.814 20.151 1.00 64.19 313 LEU A C 1
ATOM 2317 O O . LEU A 1 313 ? -20.881 1.147 20.786 1.00 64.19 313 LEU A O 1
ATOM 2321 N N . SER A 1 314 ? -19.466 1.513 19.094 1.00 65.19 314 SER A N 1
ATOM 2322 C CA . SER A 1 314 ? -20.259 2.610 18.527 1.00 65.19 314 SER A CA 1
ATOM 2323 C C . SER A 1 314 ? -21.303 2.038 17.568 1.00 65.19 314 SER A C 1
ATOM 2325 O O . SER A 1 31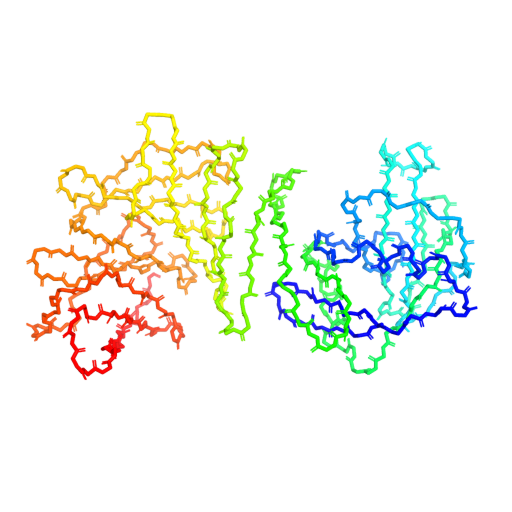4 ? -20.966 1.269 16.670 1.00 65.19 314 SER A O 1
ATOM 2327 N N . LEU A 1 315 ? -22.567 2.432 17.735 1.00 66.50 315 LEU A N 1
ATOM 2328 C CA . LEU A 1 315 ? -23.665 2.113 16.811 1.00 66.50 315 LEU A CA 1
ATOM 2329 C C . LEU A 1 315 ? -24.036 3.316 15.921 1.00 66.50 315 LEU A C 1
ATOM 2331 O O . LEU A 1 315 ? -25.123 3.350 15.339 1.00 66.50 315 LEU A O 1
ATOM 2335 N N . GLY A 1 316 ? -23.169 4.330 15.856 1.00 62.72 316 GLY A N 1
ATOM 2336 C CA . GLY A 1 316 ? -23.396 5.593 15.154 1.00 62.72 316 GLY A CA 1
ATOM 2337 C C . GLY A 1 316 ? -23.133 6.821 16.037 1.00 62.72 316 GLY A C 1
ATOM 2338 O O . GLY A 1 316 ? -22.782 6.678 17.209 1.00 62.72 316 GLY A O 1
ATOM 2339 N N . PRO A 1 317 ? -23.343 8.041 15.505 1.00 55.31 317 PRO A N 1
ATOM 2340 C CA . PRO A 1 317 ? -22.887 9.289 16.130 1.00 55.31 317 PRO A CA 1
ATOM 2341 C C . PRO A 1 317 ? -23.509 9.593 17.501 1.00 55.31 317 PRO A C 1
ATOM 2343 O O . PRO A 1 317 ? -22.938 10.356 18.263 1.00 55.31 317 PRO A O 1
ATOM 2346 N N . ASN A 1 318 ? -24.656 8.987 17.836 1.00 63.69 318 ASN A N 1
ATOM 2347 C CA . ASN A 1 318 ? -25.383 9.252 19.087 1.00 63.69 318 ASN A CA 1
ATOM 2348 C C . ASN A 1 318 ? -25.770 7.974 19.851 1.00 63.69 318 ASN A C 1
ATOM 2350 O O . ASN A 1 318 ? -26.685 7.996 20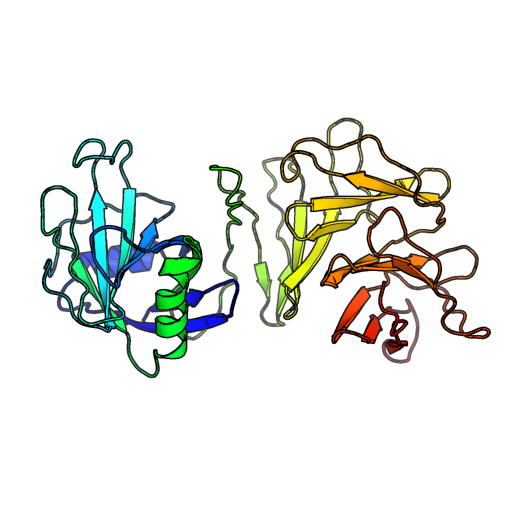.678 1.00 63.69 318 ASN A O 1
ATOM 2354 N N . ARG A 1 319 ? -25.155 6.828 19.534 1.00 64.12 319 ARG A N 1
ATOM 2355 C CA . ARG A 1 319 ? -25.512 5.542 20.147 1.00 64.12 319 ARG A CA 1
ATOM 2356 C C . ARG A 1 319 ? -24.269 4.746 20.497 1.00 64.12 319 ARG A C 1
ATOM 2358 O O . ARG A 1 319 ? -23.470 4.412 19.624 1.00 64.12 319 ARG A O 1
ATOM 2365 N N . LEU A 1 320 ? -24.169 4.393 21.769 1.00 66.88 320 LEU A N 1
ATOM 2366 C CA . LEU A 1 320 ? -23.209 3.429 22.276 1.00 66.88 320 LEU A CA 1
ATOM 2367 C C . LEU A 1 320 ? -23.902 2.105 22.537 1.00 66.88 320 LEU A C 1
ATOM 2369 O O . LEU A 1 320 ? -25.077 2.053 22.899 1.00 66.88 320 LEU A O 1
ATOM 2373 N N . CYS A 1 321 ? -23.144 1.037 22.399 1.00 65.75 321 CYS A N 1
ATOM 2374 C CA . CYS A 1 321 ? -23.509 -0.274 22.871 1.00 65.75 321 CYS A CA 1
ATOM 2375 C C . CYS A 1 321 ? -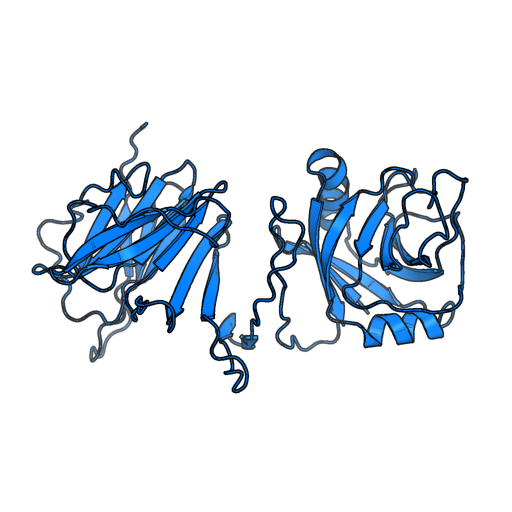22.425 -0.753 23.825 1.00 65.75 321 CYS A C 1
ATOM 2377 O O . CYS A 1 321 ? -21.257 -0.789 23.452 1.00 65.75 321 CYS A O 1
ATOM 2379 N N . CYS A 1 322 ? -22.806 -1.131 25.037 1.00 65.44 322 CYS A N 1
ATOM 2380 C CA . CYS A 1 322 ? -21.936 -1.872 25.930 1.00 65.44 322 CYS A CA 1
ATOM 2381 C C . CYS A 1 322 ? -22.369 -3.334 25.907 1.00 65.44 322 CYS A C 1
ATOM 2383 O O . CYS A 1 322 ? -23.510 -3.651 26.252 1.00 65.44 322 CYS A O 1
ATOM 2385 N N . ALA A 1 323 ? -21.475 -4.206 25.460 1.00 62.62 323 ALA A N 1
ATOM 2386 C CA . ALA A 1 323 ? -21.619 -5.641 25.626 1.00 62.62 323 ALA A CA 1
ATOM 2387 C C . ALA A 1 323 ? -20.763 -6.052 26.817 1.00 62.62 323 ALA A C 1
ATOM 2389 O O . ALA A 1 323 ? -19.590 -5.684 26.905 1.00 62.62 323 ALA A O 1
ATOM 2390 N N . ALA A 1 324 ? -21.340 -6.811 27.738 1.00 57.16 324 ALA A N 1
ATOM 2391 C CA . ALA A 1 324 ? -20.584 -7.320 28.860 1.00 57.16 324 ALA A CA 1
ATOM 2392 C C . ALA A 1 324 ? -20.955 -8.775 29.129 1.00 57.16 324 ALA A C 1
ATOM 2394 O O . ALA A 1 324 ? -22.130 -9.126 29.251 1.00 57.16 324 ALA A O 1
ATOM 2395 N N . HIS A 1 325 ? -19.929 -9.620 29.210 1.00 49.53 325 HIS A N 1
ATOM 2396 C CA . HIS A 1 325 ? -20.103 -11.038 29.475 1.00 49.53 325 HIS A CA 1
ATOM 2397 C C . HIS A 1 325 ? -20.241 -11.259 30.986 1.00 49.53 325 HIS A C 1
ATOM 2399 O O . HIS A 1 325 ? -19.308 -10.991 31.753 1.00 49.53 325 HIS A O 1
ATOM 2405 N N . ALA A 1 326 ? -21.415 -11.723 31.416 1.00 50.75 326 ALA A N 1
ATOM 2406 C CA . ALA A 1 326 ? -21.656 -12.117 32.798 1.00 50.75 326 ALA A CA 1
ATOM 2407 C C . ALA A 1 326 ? -21.065 -13.512 33.030 1.00 50.75 326 ALA A C 1
ATOM 2409 O O . ALA A 1 326 ? -21.558 -14.508 32.494 1.00 50.75 326 ALA A O 1
ATOM 2410 N N . VAL A 1 327 ? -20.004 -13.597 33.832 1.00 46.12 327 VAL A N 1
ATOM 2411 C CA . VAL A 1 327 ? -19.360 -14.880 34.138 1.00 46.12 327 VAL A CA 1
ATOM 2412 C C . VAL A 1 327 ? -20.336 -15.743 34.945 1.00 46.12 327 VAL A C 1
ATOM 2414 O O . VAL A 1 327 ? -20.660 -15.425 36.085 1.00 46.12 327 VAL A O 1
ATOM 2417 N N . GLY A 1 328 ? -20.816 -16.840 34.347 1.00 44.16 328 GLY A N 1
ATOM 2418 C CA . GLY A 1 328 ? -21.684 -17.830 35.004 1.00 44.16 328 GLY A CA 1
ATOM 2419 C C . GLY A 1 328 ? -23.192 -17.705 34.740 1.00 44.16 328 GLY A C 1
ATOM 2420 O O . GLY A 1 328 ? -23.962 -18.496 35.291 1.00 44.16 328 GLY A O 1
ATOM 2421 N N . ALA A 1 329 ? -23.643 -16.772 33.894 1.00 45.66 329 ALA A N 1
ATOM 2422 C CA . ALA A 1 329 ? -25.056 -16.670 33.516 1.00 45.66 329 ALA A CA 1
ATOM 2423 C C . ALA A 1 329 ? -25.443 -17.706 32.437 1.00 45.66 329 ALA A C 1
ATOM 2425 O O . ALA A 1 329 ? -24.703 -17.943 31.488 1.00 45.66 329 ALA A O 1
ATOM 2426 N N . ARG A 1 330 ? -26.629 -18.325 32.566 1.00 35.31 330 ARG A N 1
ATOM 2427 C CA . ARG A 1 330 ? -27.174 -19.304 31.592 1.00 35.31 330 ARG A CA 1
ATOM 2428 C C . ARG A 1 330 ? -27.908 -18.663 30.399 1.00 35.31 330 ARG A C 1
ATOM 2430 O O . ARG A 1 330 ? -28.465 -19.385 29.578 1.00 35.31 330 ARG A O 1
ATOM 2437 N N . THR A 1 331 ? -27.941 -17.336 30.310 1.00 37.84 331 THR A N 1
ATOM 2438 C CA . THR A 1 331 ? -28.610 -16.563 29.247 1.00 37.84 331 THR A CA 1
ATOM 2439 C C . THR A 1 331 ? -27.607 -15.651 28.533 1.00 37.84 331 THR A C 1
ATOM 2441 O O . THR A 1 331 ? -26.646 -15.232 29.178 1.00 37.84 331 THR A O 1
ATOM 2444 N N . PRO A 1 332 ? -27.801 -15.365 27.227 1.00 38.88 332 PRO A N 1
ATOM 2445 C CA . PRO A 1 332 ? -26.813 -14.686 26.384 1.00 38.88 332 PRO A CA 1
ATOM 2446 C C . PRO A 1 332 ? -26.541 -13.236 26.808 1.00 38.88 332 PRO A C 1
ATOM 2448 O O . PRO A 1 332 ? -27.316 -12.642 27.557 1.00 38.88 332 PRO A O 1
ATOM 2451 N N . ASP A 1 333 ? -25.426 -12.709 26.296 1.00 49.53 333 ASP A N 1
ATOM 2452 C CA . ASP A 1 333 ? -24.830 -11.401 26.578 1.00 49.53 333 ASP A CA 1
ATOM 2453 C C . ASP A 1 333 ? -25.858 -10.266 26.716 1.00 49.53 333 ASP A C 1
ATOM 2455 O O . ASP A 1 333 ? -26.661 -10.006 25.815 1.00 49.53 333 ASP A O 1
ATOM 2459 N N . THR A 1 334 ? -25.819 -9.549 27.843 1.00 52.09 334 THR A N 1
ATOM 2460 C CA . THR A 1 334 ? -26.635 -8.345 28.022 1.00 52.09 334 THR A CA 1
ATOM 2461 C C . THR A 1 334 ? -26.087 -7.249 27.115 1.00 52.09 334 THR A C 1
ATOM 2463 O O . THR A 1 334 ? -24.976 -6.755 27.314 1.00 52.09 334 THR A O 1
ATOM 2466 N N . LEU A 1 335 ? -26.884 -6.862 26.119 1.00 47.25 335 LEU A N 1
ATOM 2467 C CA . LEU A 1 335 ? -26.607 -5.742 25.229 1.00 47.25 335 LEU A CA 1
ATOM 2468 C C . LEU A 1 335 ? -27.255 -4.474 25.798 1.00 47.25 335 LEU A C 1
ATOM 2470 O O . LEU A 1 335 ? -28.478 -4.327 25.749 1.00 47.25 335 LEU A O 1
ATOM 2474 N N . LEU A 1 336 ? -26.457 -3.549 26.332 1.00 60.97 336 LEU A N 1
ATOM 2475 C CA . LEU A 1 336 ? -26.960 -2.257 26.799 1.00 60.97 336 LEU A CA 1
ATOM 2476 C C . LEU A 1 336 ? -26.741 -1.197 25.717 1.00 60.97 336 LEU A C 1
ATOM 2478 O O . LEU A 1 336 ? -25.605 -0.826 25.430 1.00 60.97 336 LEU A O 1
ATOM 2482 N N . ILE A 1 337 ? -27.824 -0.683 25.132 1.00 59.47 337 ILE A N 1
ATOM 2483 C CA . ILE A 1 337 ? -27.761 0.463 24.215 1.00 59.47 337 ILE A CA 1
ATOM 2484 C C . ILE A 1 337 ? -27.909 1.743 25.034 1.00 59.47 337 ILE A C 1
ATOM 2486 O O . ILE A 1 337 ? -28.944 1.970 25.659 1.00 59.47 337 ILE A O 1
ATOM 2490 N N . ILE A 1 338 ? -26.883 2.588 25.008 1.00 65.00 338 ILE A N 1
ATOM 2491 C CA . ILE A 1 338 ? -26.837 3.845 25.752 1.00 65.00 338 ILE A CA 1
ATOM 2492 C C . ILE A 1 338 ? -27.017 4.991 24.752 1.00 65.00 338 ILE A C 1
ATOM 2494 O O . ILE A 1 338 ? -26.173 5.166 23.862 1.00 65.00 338 ILE A O 1
ATOM 2498 N N . PRO A 1 339 ? -28.108 5.769 24.846 1.00 52.03 339 PRO A N 1
ATOM 2499 C CA . PRO A 1 339 ? -28.232 6.994 24.074 1.00 52.03 339 PRO A CA 1
ATOM 2500 C C . PRO A 1 339 ? -27.209 8.010 24.589 1.00 52.03 339 PRO A C 1
ATOM 2502 O O . PRO A 1 339 ? -27.148 8.287 25.786 1.00 52.03 339 PRO A O 1
ATOM 2505 N N . LEU A 1 340 ? -26.404 8.564 23.684 1.00 62.09 340 LEU A N 1
ATOM 2506 C CA . LEU A 1 340 ? -25.522 9.675 24.026 1.00 62.09 340 LEU A CA 1
ATOM 2507 C C . LEU A 1 340 ? -26.331 10.977 24.084 1.00 62.09 340 LEU A C 1
ATOM 2509 O O . LEU A 1 340 ? -27.263 11.142 23.288 1.00 62.09 340 LEU A O 1
ATOM 2513 N N . PRO A 1 341 ? -25.994 11.916 24.987 1.00 59.66 341 PRO A N 1
ATOM 2514 C CA . PRO A 1 341 ? -26.632 13.223 25.005 1.00 59.66 341 PRO A CA 1
ATOM 2515 C C . PRO A 1 341 ? -26.452 13.903 23.644 1.00 59.66 341 PRO A C 1
ATOM 2517 O O . PRO A 1 341 ? -25.331 14.137 23.201 1.00 59.66 341 PRO A O 1
ATOM 2520 N N . THR A 1 342 ? -27.550 14.254 22.975 1.00 51.53 342 THR A N 1
ATOM 2521 C CA . THR A 1 342 ? -27.506 15.072 21.756 1.00 51.53 342 THR A CA 1
ATOM 2522 C C . THR A 1 342 ? -27.333 16.538 22.150 1.00 51.53 342 THR A C 1
ATOM 2524 O O . THR A 1 342 ? -28.282 17.322 22.099 1.00 51.53 342 THR A O 1
ATOM 2527 N N . GLY A 1 343 ? -26.147 16.901 22.629 1.00 48.59 343 GLY A N 1
ATOM 2528 C CA . GLY A 1 343 ? -25.784 18.277 22.956 1.00 48.59 343 GLY A CA 1
ATOM 2529 C C . GLY A 1 343 ? -24.736 18.793 21.979 1.00 48.59 343 GLY A C 1
ATOM 2530 O O . GLY A 1 343 ? -23.749 18.110 21.730 1.00 48.59 343 GLY A O 1
ATOM 2531 N N . ARG A 1 344 ? -24.926 20.001 21.433 1.00 41.25 344 ARG A N 1
ATOM 2532 C CA . ARG A 1 344 ? -23.794 20.775 20.907 1.00 41.25 344 ARG A CA 1
ATOM 2533 C C . ARG A 1 344 ? -22.888 21.088 22.103 1.00 41.25 344 ARG A C 1
ATOM 2535 O O . ARG A 1 344 ? -23.298 21.883 22.947 1.00 41.25 344 ARG A O 1
ATOM 2542 N N . ALA A 1 345 ? -21.756 20.394 22.202 1.00 37.97 345 ALA A N 1
ATOM 2543 C CA . ALA A 1 345 ? -20.627 20.815 23.026 1.00 37.97 345 ALA A CA 1
ATOM 2544 C C . ALA A 1 345 ? -19.956 22.038 22.386 1.00 37.97 345 ALA A C 1
ATOM 2546 O O . ALA A 1 345 ? -19.971 22.116 21.132 1.00 37.97 345 ALA A O 1
#

Radius of gyration: 23.95 Å; chains: 1; bounding box: 55×40×67 Å